Protein AF-A0A1G0F1F0-F1 (afdb_monomer_lite)

pLDDT: mean 89.1, std 11.78, range [44.72, 98.06]

Sequence (240 aa):
MRTEHWTSVRGICEDFYPWLRAQGFKGRHVIFEVIERNIEAGIPASVACRTQIYHPNINADKPHAPPVTARKDTDLSGKLSVGFDTWRSARQYDTVSTQPGFNSWNVPGGVRMARIENGCELFSHARCQDVLFYASDRLADFSKATLDNVQTLNTRLGDLTPIWVFMPDKSTVFLHHDKQFWNEAEHRFLAPNVLQIMRQALAEKTADLYPANNSHLSTTGYLKLGSAVYQTIQPTLPKR

Structure (mmCIF, N/CA/C/O backbone):
data_AF-A0A1G0F1F0-F1
#
_entry.id   AF-A0A1G0F1F0-F1
#
loop_
_atom_site.group_PDB
_atom_site.id
_atom_site.type_symbol
_atom_site.label_atom_id
_atom_site.label_alt_id
_atom_site.label_comp_id
_atom_site.label_asym_id
_atom_site.label_entity_id
_atom_site.label_seq_id
_atom_site.pdbx_PDB_ins_code
_atom_site.Cartn_x
_atom_site.Cartn_y
_atom_site.Cartn_z
_atom_site.occupancy
_atom_site.B_iso_or_equiv
_atom_site.auth_seq_id
_atom_site.auth_comp_id
_atom_site.auth_asym_id
_atom_site.auth_atom_id
_atom_site.pdbx_PDB_model_num
ATOM 1 N N . MET A 1 1 ? 3.057 7.533 20.703 1.00 75.31 1 MET A N 1
ATOM 2 C CA . MET A 1 1 ? 2.669 6.686 19.555 1.00 75.31 1 MET A CA 1
ATOM 3 C C . MET A 1 1 ? 3.338 5.338 19.754 1.00 75.31 1 MET A C 1
ATOM 5 O O . MET A 1 1 ? 4.485 5.337 20.179 1.00 75.31 1 MET A O 1
ATOM 9 N N . ARG A 1 2 ? 2.627 4.230 19.540 1.00 85.75 2 ARG A N 1
ATOM 10 C CA . ARG A 1 2 ? 3.170 2.866 19.609 1.00 85.75 2 ARG A CA 1
ATOM 11 C C . ARG A 1 2 ? 2.802 2.171 18.306 1.00 85.75 2 ARG A C 1
ATOM 13 O O . ARG A 1 2 ? 1.665 2.321 17.865 1.00 85.75 2 ARG A O 1
ATOM 20 N N . THR A 1 3 ? 3.750 1.454 17.720 1.00 88.31 3 THR A N 1
ATOM 21 C CA . THR A 1 3 ? 3.551 0.697 16.483 1.00 88.31 3 THR A CA 1
ATOM 22 C C . THR A 1 3 ? 3.710 -0.776 16.807 1.00 88.31 3 THR A C 1
ATOM 24 O O . THR A 1 3 ? 4.678 -1.162 17.451 1.00 88.31 3 THR A O 1
ATOM 27 N N . GLU A 1 4 ? 2.755 -1.589 16.372 1.00 89.75 4 GLU A N 1
ATOM 28 C CA . GLU A 1 4 ? 2.783 -3.037 16.545 1.00 89.75 4 GLU A CA 1
ATOM 29 C C . GLU A 1 4 ? 2.684 -3.711 15.183 1.00 89.75 4 GLU A C 1
ATOM 31 O O . GLU A 1 4 ? 1.926 -3.274 14.317 1.00 89.75 4 GLU A O 1
ATOM 36 N N . HIS A 1 5 ? 3.442 -4.788 14.991 1.00 90.00 5 HIS A N 1
ATOM 37 C CA . HIS A 1 5 ? 3.369 -5.570 13.763 1.00 90.00 5 HIS A CA 1
ATOM 38 C C . HIS A 1 5 ? 2.178 -6.541 13.804 1.00 90.00 5 HIS A C 1
ATOM 40 O O . HIS A 1 5 ? 1.821 -7.067 14.863 1.00 90.00 5 HIS A O 1
ATOM 46 N N . TRP A 1 6 ? 1.605 -6.867 12.641 1.00 88.88 6 TRP A N 1
ATOM 47 C CA . TRP A 1 6 ? 0.482 -7.811 12.535 1.00 88.88 6 TRP A CA 1
ATOM 48 C C . TRP A 1 6 ? 0.785 -9.199 13.105 1.00 88.88 6 TRP A C 1
ATOM 50 O O . TRP A 1 6 ? -0.120 -9.867 13.591 1.00 88.88 6 TRP A O 1
ATOM 60 N N . THR A 1 7 ? 2.047 -9.634 13.110 1.00 87.31 7 THR A N 1
ATOM 61 C CA . THR A 1 7 ? 2.445 -10.910 13.737 1.00 87.31 7 THR A CA 1
ATOM 62 C C . THR A 1 7 ? 2.334 -10.894 15.258 1.00 87.31 7 THR A C 1
ATOM 64 O O . THR A 1 7 ? 2.208 -11.966 15.854 1.00 87.31 7 THR A O 1
ATOM 67 N N . SER A 1 8 ? 2.401 -9.705 15.870 1.00 90.12 8 SER A N 1
ATOM 68 C CA . SER A 1 8 ? 2.244 -9.524 17.311 1.00 90.12 8 SER A CA 1
ATOM 69 C C . SER A 1 8 ? 0.773 -9.512 17.696 1.00 90.12 8 SER A C 1
ATOM 71 O O . SER A 1 8 ? 0.372 -10.218 18.612 1.00 90.12 8 SER A O 1
ATOM 73 N N . VAL A 1 9 ? -0.037 -8.725 16.987 1.00 89.25 9 VAL A N 1
ATOM 74 C CA . VAL A 1 9 ? -1.455 -8.532 17.322 1.00 89.25 9 VAL A CA 1
ATOM 75 C C . VAL A 1 9 ? -2.318 -9.685 16.796 1.00 89.25 9 VAL A C 1
ATOM 77 O O . VAL A 1 9 ? -3.221 -10.116 17.490 1.00 89.25 9 VAL A O 1
ATOM 80 N N . ARG A 1 10 ? -2.009 -10.248 15.620 1.00 87.31 10 ARG A N 1
ATOM 81 C CA . ARG A 1 10 ? -2.704 -11.391 14.987 1.00 87.31 10 ARG A CA 1
ATOM 82 C C . ARG A 1 10 ? -4.201 -11.194 14.714 1.00 87.31 10 ARG A C 1
ATOM 84 O O . ARG A 1 10 ? -4.985 -12.130 14.824 1.00 87.31 10 ARG A O 1
ATOM 91 N N . GLY A 1 11 ? -4.575 -9.998 14.268 1.00 91.25 11 GLY A N 1
ATOM 92 C CA . GLY A 1 11 ? -5.931 -9.688 13.808 1.00 91.25 11 GLY A CA 1
ATOM 93 C C . GLY A 1 11 ? -6.690 -8.761 14.751 1.00 91.25 11 GLY A C 1
ATOM 94 O O . GLY A 1 11 ? -6.192 -8.388 15.809 1.00 91.25 11 GLY A O 1
ATOM 95 N N . ILE A 1 12 ? -7.892 -8.372 14.335 1.00 94.44 12 ILE A N 1
ATOM 96 C CA . ILE A 1 12 ? -8.812 -7.527 15.111 1.00 94.44 12 ILE A CA 1
ATOM 97 C C . ILE A 1 12 ? -9.992 -8.402 15.540 1.00 94.44 12 ILE A C 1
ATOM 99 O O . ILE A 1 12 ? -10.971 -8.555 14.805 1.00 94.44 12 ILE A O 1
ATOM 103 N N . CYS A 1 13 ? -9.857 -9.030 16.704 1.00 95.75 13 CYS A N 1
ATOM 104 C CA . CYS A 1 13 ? -10.835 -9.976 17.236 1.00 95.75 13 CYS A CA 1
ATOM 105 C C . CYS A 1 13 ? -12.027 -9.259 17.899 1.00 95.75 13 CYS A C 1
ATOM 107 O O . CYS A 1 13 ? -12.005 -8.042 18.090 1.00 95.75 13 CYS A O 1
ATOM 109 N N . GLU A 1 14 ? -13.092 -9.991 18.237 1.00 96.31 14 GLU A N 1
ATOM 110 C CA . GLU A 1 14 ? -14.293 -9.422 18.885 1.00 96.31 14 GLU A CA 1
ATOM 111 C C . GLU A 1 14 ? -13.990 -8.676 20.195 1.00 96.31 14 GLU A C 1
ATOM 113 O O . GLU A 1 14 ? -14.607 -7.652 20.481 1.00 96.31 14 GLU A O 1
ATOM 118 N N . ASP A 1 15 ? -13.002 -9.136 20.960 1.00 95.56 15 ASP A N 1
ATOM 119 C CA . ASP A 1 15 ? -12.538 -8.523 22.207 1.00 95.56 15 ASP A CA 1
ATOM 120 C C . ASP A 1 15 ? -11.369 -7.531 22.021 1.00 95.56 15 ASP A C 1
ATOM 122 O O . ASP A 1 15 ? -10.795 -7.078 23.016 1.00 95.56 15 ASP A O 1
ATOM 126 N N . PHE A 1 16 ? -11.031 -7.138 20.783 1.00 95.56 16 PHE A N 1
ATOM 127 C CA . PHE A 1 16 ? -9.889 -6.258 20.499 1.00 95.56 16 PHE A CA 1
ATOM 128 C C . PHE A 1 16 ? -9.959 -4.930 21.262 1.00 95.56 16 PHE A C 1
ATOM 130 O O . PHE A 1 16 ? -8.966 -4.510 21.855 1.00 95.56 16 PHE A O 1
ATOM 137 N N . TYR A 1 17 ? -11.113 -4.252 21.273 1.00 95.69 17 TYR A N 1
ATOM 138 C CA . TYR A 1 17 ? -11.239 -2.956 21.948 1.00 95.69 17 TYR A CA 1
ATOM 139 C C . TYR A 1 17 ? -11.071 -3.061 23.479 1.00 95.69 17 TYR A C 1
ATOM 141 O O . TYR A 1 17 ? -10.212 -2.353 24.022 1.00 95.69 17 TYR A O 1
ATOM 149 N N . PRO A 1 18 ? -11.798 -3.952 24.188 1.00 95.50 18 PRO A N 1
ATOM 150 C CA . PRO A 1 18 ? -11.548 -4.218 25.605 1.00 95.50 18 PRO A CA 1
ATOM 151 C C . PRO A 1 18 ? -10.096 -4.608 25.900 1.00 95.50 18 PRO A C 1
ATOM 153 O O . PRO A 1 18 ? -9.492 -4.060 26.826 1.00 95.50 18 PRO A O 1
ATOM 156 N N . TRP A 1 19 ? -9.511 -5.496 25.088 1.00 95.31 19 TRP A N 1
ATOM 157 C CA . TRP A 1 19 ? -8.113 -5.902 25.221 1.00 95.31 19 TRP A CA 1
ATOM 158 C C . TRP A 1 19 ? -7.167 -4.701 25.107 1.00 95.31 19 TRP A C 1
ATOM 160 O O . TRP A 1 19 ? -6.322 -4.494 25.980 1.00 95.31 19 TRP A O 1
ATOM 170 N N . LEU A 1 20 ? -7.340 -3.862 24.083 1.00 94.94 20 LEU A N 1
ATOM 171 C CA . LEU A 1 20 ? -6.488 -2.701 23.833 1.00 94.94 20 LEU A CA 1
ATOM 172 C C . LEU A 1 20 ? -6.560 -1.691 24.990 1.00 94.94 20 LEU A C 1
ATOM 174 O O . LEU A 1 20 ? -5.534 -1.152 25.414 1.00 94.94 20 LEU A O 1
ATOM 178 N N . ARG A 1 21 ? -7.758 -1.459 25.547 1.00 94.75 21 ARG A N 1
ATOM 179 C CA . ARG A 1 21 ? -7.937 -0.624 26.747 1.00 94.75 21 ARG A CA 1
ATOM 180 C C . ARG A 1 21 ? -7.224 -1.215 27.963 1.00 94.75 21 ARG A C 1
ATOM 182 O O . ARG A 1 21 ? -6.567 -0.464 28.683 1.00 94.75 21 ARG A O 1
ATOM 189 N N . ALA A 1 22 ? -7.281 -2.534 28.154 1.00 94.62 22 ALA A N 1
ATOM 190 C CA . ALA A 1 22 ? -6.576 -3.226 29.235 1.00 94.62 22 ALA A CA 1
ATOM 191 C C . ALA A 1 22 ? -5.042 -3.135 29.111 1.00 94.62 22 ALA A C 1
ATOM 193 O O . ALA A 1 22 ? -4.353 -3.105 30.127 1.00 94.62 22 ALA A O 1
ATOM 194 N N . GLN A 1 23 ? -4.503 -2.987 27.892 1.00 91.69 23 GLN A N 1
ATOM 195 C CA . GLN A 1 23 ? -3.078 -2.684 27.666 1.00 91.69 23 GLN A CA 1
ATOM 196 C C . GLN A 1 23 ? -2.694 -1.226 28.006 1.00 91.69 23 GLN A C 1
ATOM 198 O O . GLN A 1 23 ? -1.544 -0.825 27.831 1.00 91.69 23 GLN A O 1
ATOM 203 N N . GLY A 1 24 ? -3.641 -0.405 28.474 1.00 93.31 24 GLY A N 1
ATOM 204 C CA . GLY A 1 24 ? -3.406 0.983 28.874 1.00 93.31 24 GLY A CA 1
ATOM 205 C C . GLY A 1 24 ? -3.552 2.005 27.745 1.00 93.31 24 GLY A C 1
ATOM 206 O O . GLY A 1 24 ? -3.181 3.169 27.921 1.00 93.31 24 GLY A O 1
ATOM 207 N N . PHE A 1 25 ? -4.099 1.622 26.587 1.00 94.12 25 PHE A N 1
ATOM 208 C CA . PHE A 1 25 ? -4.333 2.560 25.491 1.00 94.12 25 PHE A CA 1
ATOM 209 C C . PHE A 1 25 ? -5.431 3.580 25.843 1.00 94.12 25 PHE A C 1
ATOM 211 O O . PHE A 1 25 ? -6.615 3.253 25.950 1.00 94.12 25 PHE A O 1
ATOM 218 N N . LYS A 1 26 ? -5.044 4.854 25.964 1.00 92.31 26 LYS A N 1
ATOM 219 C CA . LYS A 1 26 ? -5.955 5.981 26.258 1.00 92.31 26 LYS A CA 1
ATOM 220 C C . LYS A 1 26 ? -6.319 6.825 25.031 1.00 92.31 26 LYS A C 1
ATOM 222 O O . LYS A 1 26 ? -7.057 7.796 25.156 1.00 92.31 26 LYS A O 1
ATOM 227 N N . GLY A 1 27 ? -5.792 6.482 23.856 1.00 91.19 27 GLY A N 1
ATOM 228 C CA . GLY A 1 27 ? -6.052 7.223 22.623 1.00 91.19 27 GLY A CA 1
ATOM 229 C C . GLY A 1 27 ? -7.466 7.007 22.076 1.00 91.19 27 GLY A C 1
ATOM 230 O O . GLY A 1 27 ? -8.235 6.185 22.584 1.00 91.19 27 GLY A O 1
ATOM 231 N N . ARG A 1 28 ? -7.786 7.763 21.020 1.00 91.69 28 ARG A N 1
ATOM 232 C CA . ARG A 1 28 ? -9.003 7.597 20.207 1.00 91.69 28 ARG A CA 1
ATOM 233 C C . ARG A 1 28 ? -8.714 6.993 18.836 1.00 91.69 28 ARG A C 1
ATOM 235 O O . ARG A 1 28 ? -9.515 6.213 18.351 1.00 91.69 28 ARG A O 1
ATOM 242 N N . HIS A 1 29 ? -7.565 7.304 18.242 1.00 93.44 29 HIS A N 1
ATOM 243 C CA . HIS A 1 29 ? -7.219 6.856 16.893 1.00 93.44 29 HIS A CA 1
ATOM 244 C C . HIS A 1 29 ? -6.372 5.590 16.911 1.00 93.44 29 HIS A C 1
ATOM 246 O O . HIS A 1 29 ? -5.380 5.523 17.639 1.00 93.44 29 HIS A O 1
ATOM 252 N N . VAL A 1 30 ? -6.727 4.631 16.060 1.00 95.00 30 VAL A N 1
ATOM 253 C CA . VAL A 1 30 ? -5.894 3.466 15.743 1.00 95.00 30 VAL A CA 1
ATOM 254 C C . VAL A 1 30 ? -5.723 3.414 14.233 1.00 95.00 30 VAL A C 1
ATOM 256 O O . VAL A 1 30 ? -6.702 3.487 13.495 1.00 95.00 30 VAL A O 1
ATOM 259 N N . ILE A 1 31 ? -4.474 3.326 13.784 1.00 95.88 31 ILE A N 1
ATOM 260 C CA . ILE A 1 31 ? -4.131 3.237 12.366 1.00 95.88 31 ILE A CA 1
ATOM 261 C C . ILE A 1 31 ? -3.857 1.769 12.047 1.00 95.88 31 ILE A C 1
ATOM 263 O O . ILE A 1 31 ? -2.990 1.156 12.670 1.00 95.88 31 ILE A O 1
ATOM 267 N N . PHE A 1 32 ? -4.583 1.222 11.078 1.00 96.75 32 PHE A N 1
ATOM 268 C CA . PHE A 1 32 ? -4.394 -0.133 10.573 1.00 96.75 32 PHE A CA 1
ATOM 269 C C . PHE A 1 32 ? -3.761 -0.068 9.186 1.00 96.75 32 PHE A C 1
ATOM 271 O O . PHE A 1 32 ? -4.447 0.173 8.196 1.00 96.75 32 PHE A O 1
ATOM 278 N N . GLU A 1 33 ? -2.449 -0.283 9.111 1.00 96.19 33 GLU A N 1
ATOM 279 C CA . GLU A 1 33 ? -1.740 -0.408 7.836 1.00 96.19 33 GLU A CA 1
ATOM 280 C C . GLU A 1 33 ? -1.825 -1.849 7.333 1.00 96.19 33 GLU A C 1
ATOM 282 O O . GLU A 1 33 ? -1.277 -2.755 7.956 1.00 96.19 33 GLU A O 1
ATOM 287 N N . VAL A 1 34 ? -2.514 -2.081 6.217 1.00 95.94 34 VAL A N 1
ATOM 288 C CA . VAL A 1 34 ? -2.711 -3.418 5.642 1.00 95.94 34 VAL A CA 1
ATOM 289 C C . VAL A 1 34 ? -2.174 -3.434 4.221 1.00 95.94 34 VAL A C 1
ATOM 291 O O . VAL A 1 34 ? -2.654 -2.690 3.370 1.00 95.94 34 VAL A O 1
ATOM 294 N N . ILE A 1 35 ? -1.198 -4.299 3.949 1.00 94.75 35 ILE A N 1
ATOM 295 C CA . ILE A 1 35 ? -0.667 -4.493 2.595 1.00 94.75 35 ILE A CA 1
ATOM 296 C C . ILE A 1 35 ? -1.620 -5.323 1.739 1.00 94.75 35 ILE A C 1
ATOM 298 O O . ILE A 1 35 ? -2.201 -6.292 2.225 1.00 94.75 35 ILE A O 1
ATOM 302 N N . GLU A 1 36 ? -1.740 -4.961 0.463 1.00 96.31 36 GLU A N 1
ATOM 303 C CA . GLU A 1 36 ? -2.678 -5.535 -0.504 1.00 96.31 36 GLU A CA 1
ATOM 304 C C . GLU A 1 36 ? -2.720 -7.068 -0.471 1.00 96.31 36 GLU A C 1
ATOM 306 O O . GLU A 1 36 ? -3.775 -7.659 -0.233 1.00 96.31 36 GLU A O 1
ATOM 311 N N . ARG A 1 37 ? -1.560 -7.721 -0.591 1.00 91.38 37 ARG A N 1
ATOM 312 C CA . ARG A 1 37 ? -1.444 -9.191 -0.555 1.00 91.38 37 ARG A CA 1
ATOM 313 C C . ARG A 1 37 ? -2.019 -9.861 0.700 1.00 91.38 37 ARG A C 1
ATOM 315 O O . ARG A 1 37 ? -2.333 -11.045 0.664 1.00 91.38 37 ARG A O 1
ATOM 322 N N . ASN A 1 38 ? -2.144 -9.129 1.809 1.00 92.31 38 ASN A N 1
ATOM 323 C CA . ASN A 1 38 ? -2.648 -9.655 3.076 1.00 92.31 38 ASN A CA 1
ATOM 324 C C . ASN A 1 38 ? -4.136 -9.366 3.295 1.00 92.31 38 ASN A C 1
ATOM 326 O O . ASN A 1 38 ? -4.696 -9.886 4.256 1.00 92.31 38 ASN A O 1
ATOM 330 N N . ILE A 1 39 ? -4.792 -8.566 2.448 1.00 95.00 39 ILE A N 1
ATOM 331 C CA . ILE A 1 39 ? -6.182 -8.144 2.674 1.00 95.00 39 ILE A CA 1
ATOM 332 C C . ILE A 1 39 ? -7.139 -9.347 2.656 1.00 95.00 39 ILE A C 1
ATOM 334 O O . ILE A 1 39 ? -7.921 -9.515 3.590 1.00 95.00 39 ILE A O 1
ATOM 338 N N . GLU A 1 40 ? -7.051 -10.218 1.646 1.00 89.69 40 GLU A N 1
ATOM 339 C CA . GLU A 1 40 ? -7.977 -11.354 1.481 1.00 89.69 40 GLU A CA 1
ATOM 340 C C . GLU A 1 40 ? -7.863 -12.421 2.565 1.00 89.69 40 GLU A C 1
ATOM 342 O O . GLU A 1 40 ? -8.857 -13.060 2.894 1.00 89.69 40 GLU A O 1
ATOM 347 N N . ALA A 1 41 ? -6.676 -12.615 3.135 1.00 91.19 41 ALA A N 1
ATOM 348 C CA . ALA A 1 41 ? -6.500 -13.550 4.239 1.00 91.19 41 ALA A CA 1
ATOM 349 C C . ALA A 1 41 ? -6.742 -12.864 5.592 1.00 91.19 41 ALA A C 1
ATOM 351 O O . ALA A 1 41 ? -7.436 -13.397 6.455 1.00 91.19 41 ALA A O 1
ATOM 352 N N . GLY A 1 42 ? -6.186 -11.667 5.782 1.00 93.75 42 GLY A N 1
ATOM 353 C CA . GLY A 1 42 ? -6.131 -10.984 7.071 1.00 93.75 42 GLY A CA 1
ATOM 354 C C . GLY A 1 42 ? -7.460 -10.383 7.517 1.00 93.75 42 GLY A C 1
ATOM 355 O O . GLY A 1 42 ? -7.810 -10.494 8.696 1.00 93.75 42 GLY A O 1
ATOM 356 N N . ILE A 1 43 ? -8.221 -9.776 6.598 1.00 95.94 43 ILE A N 1
ATOM 357 C CA . ILE A 1 43 ? -9.511 -9.163 6.937 1.00 95.94 43 ILE A CA 1
ATOM 358 C C . ILE A 1 43 ? -10.543 -10.239 7.323 1.00 95.94 43 ILE A C 1
ATOM 360 O O . ILE A 1 43 ? -11.065 -10.159 8.439 1.00 95.94 43 ILE A O 1
ATOM 364 N N . PRO A 1 44 ? -10.801 -11.289 6.514 1.00 95.75 44 PRO A N 1
ATOM 365 C CA . PRO A 1 44 ? -11.721 -12.355 6.915 1.00 95.75 44 PRO A CA 1
ATOM 366 C C . PRO A 1 44 ? -11.264 -13.112 8.165 1.00 95.75 44 PRO A C 1
ATOM 368 O O . PRO A 1 44 ? -12.096 -13.432 9.011 1.00 95.75 44 PRO A O 1
ATOM 371 N N . ALA A 1 45 ? -9.957 -13.354 8.337 1.00 95.38 45 ALA A N 1
ATOM 372 C CA . ALA A 1 45 ? -9.442 -13.987 9.552 1.00 95.38 45 ALA A CA 1
ATOM 373 C C . ALA A 1 45 ? -9.713 -13.142 10.807 1.00 95.38 45 ALA A C 1
ATOM 375 O O . ALA A 1 45 ? -10.088 -13.688 11.842 1.00 95.38 45 ALA A O 1
ATOM 376 N N . SER A 1 46 ? -9.591 -11.814 10.709 1.00 96.31 46 SER A N 1
ATOM 377 C CA . SER A 1 46 ? -9.962 -10.908 11.803 1.00 96.31 46 SER A CA 1
ATOM 378 C C . SER A 1 46 ? -11.462 -10.975 12.090 1.00 96.31 46 SER A C 1
ATOM 380 O O . SER A 1 46 ? -11.857 -11.084 13.248 1.00 96.31 46 SER A O 1
ATOM 382 N N . VAL A 1 47 ? -12.310 -11.007 11.053 1.00 96.81 47 VAL A N 1
ATOM 383 C CA . VAL A 1 47 ? -13.765 -11.170 11.223 1.00 96.81 47 VAL A CA 1
ATOM 384 C C . VAL A 1 47 ? -14.093 -12.493 11.923 1.00 96.81 47 VAL A C 1
ATOM 386 O O . VAL A 1 47 ? -14.900 -12.508 12.846 1.00 96.81 47 VAL A O 1
ATOM 389 N N . ALA A 1 48 ? -13.430 -13.592 11.573 1.00 96.31 48 ALA A N 1
ATOM 390 C CA . ALA A 1 48 ? -13.643 -14.886 12.222 1.00 96.31 48 ALA A CA 1
ATOM 391 C C . ALA A 1 48 ? -13.067 -14.975 13.653 1.00 96.31 48 ALA A C 1
ATOM 393 O O . ALA A 1 48 ? -13.413 -15.893 14.399 1.00 96.31 48 ALA A O 1
ATOM 394 N N . CYS A 1 49 ? -12.187 -14.051 14.049 1.00 96.19 49 CYS A N 1
ATOM 395 C CA . CYS A 1 49 ? -11.512 -14.096 15.338 1.00 96.19 49 CYS A CA 1
ATOM 396 C C . CYS A 1 49 ? -12.399 -13.605 16.492 1.00 96.19 49 CYS A C 1
ATOM 398 O O . CYS A 1 49 ? -12.916 -12.488 16.460 1.00 96.19 49 CYS A O 1
ATOM 400 N N . ARG A 1 50 ? -12.502 -14.413 17.555 1.00 95.44 50 ARG A N 1
ATOM 401 C CA . ARG A 1 50 ? -13.263 -14.082 18.775 1.00 95.44 50 ARG A CA 1
ATOM 402 C C . ARG A 1 50 ? -12.413 -13.520 19.910 1.00 95.44 50 ARG A C 1
ATOM 404 O O . ARG A 1 50 ? -12.872 -12.641 20.624 1.00 95.44 50 ARG A O 1
ATOM 411 N N . THR A 1 51 ? -11.195 -14.029 20.077 1.00 95.56 51 THR A N 1
ATOM 412 C CA . THR A 1 51 ? -10.343 -13.715 21.232 1.00 95.56 51 THR A CA 1
ATOM 413 C C . THR A 1 51 ? -8.971 -13.256 20.780 1.00 95.56 51 THR A C 1
ATOM 415 O O . THR A 1 51 ? -8.323 -13.929 19.976 1.00 95.56 51 THR A O 1
ATOM 418 N N . GLN A 1 52 ? -8.520 -12.134 21.325 1.00 94.88 52 GLN A N 1
ATOM 419 C CA . GLN A 1 52 ? -7.269 -11.505 20.965 1.00 94.88 52 GLN A CA 1
ATOM 420 C C . GLN A 1 52 ? -6.085 -12.322 21.478 1.00 94.88 52 GLN A C 1
ATOM 422 O O . GLN A 1 52 ? -5.929 -12.540 22.680 1.00 94.88 52 GLN A O 1
ATOM 427 N N . ILE A 1 53 ? -5.201 -12.725 20.563 1.00 91.19 53 ILE A N 1
ATOM 428 C CA . ILE A 1 53 ? -3.970 -13.437 20.909 1.00 91.19 53 ILE A CA 1
ATOM 429 C C . ILE A 1 53 ? -2.772 -12.533 20.631 1.00 91.19 53 ILE A C 1
ATOM 431 O O . ILE A 1 53 ? -2.400 -12.310 19.481 1.00 91.19 53 ILE A O 1
ATOM 435 N N . TYR A 1 54 ? -2.150 -12.037 21.700 1.00 91.81 54 TYR A N 1
ATOM 436 C CA . TYR A 1 54 ? -1.001 -11.143 21.611 1.00 91.81 54 TYR A CA 1
ATOM 437 C C . TYR A 1 54 ? 0.328 -11.888 21.785 1.00 91.81 54 TYR A C 1
ATOM 439 O O . TYR A 1 54 ? 0.548 -12.584 22.774 1.00 91.81 54 TYR A O 1
ATOM 447 N N . HIS A 1 55 ? 1.234 -11.696 20.830 1.00 89.38 55 HIS A N 1
ATOM 448 C CA . HIS A 1 55 ? 2.582 -12.255 20.814 1.00 89.38 55 HIS A CA 1
ATOM 449 C C . HIS A 1 55 ? 3.609 -11.120 20.769 1.00 89.38 55 HIS A C 1
ATOM 451 O O . HIS A 1 55 ? 4.014 -10.712 19.680 1.00 89.38 55 HIS A O 1
ATOM 457 N N . PRO A 1 56 ? 4.040 -10.582 21.923 1.00 85.19 56 PRO A N 1
ATOM 458 C CA . PRO A 1 56 ? 4.965 -9.460 21.939 1.00 85.19 56 PRO A CA 1
ATOM 459 C C . PRO A 1 56 ? 6.265 -9.833 21.229 1.00 85.19 56 PRO A C 1
ATOM 461 O O . PRO A 1 56 ? 6.922 -10.821 21.565 1.00 85.19 56 PRO A O 1
ATOM 464 N N . ASN A 1 57 ? 6.665 -9.012 20.264 1.00 82.69 57 ASN A N 1
ATOM 465 C CA . ASN A 1 57 ? 7.995 -9.110 19.693 1.00 82.69 57 ASN A CA 1
ATOM 466 C C . ASN A 1 57 ? 8.954 -8.285 20.556 1.00 82.69 57 ASN A C 1
ATOM 468 O O . ASN A 1 57 ? 9.012 -7.065 20.439 1.00 82.69 57 ASN A O 1
ATOM 472 N N . ILE A 1 58 ? 9.744 -8.960 21.393 1.00 79.44 58 ILE A N 1
ATOM 473 C CA . ILE A 1 58 ? 10.740 -8.331 22.282 1.00 79.44 58 ILE A CA 1
ATOM 474 C C . ILE A 1 58 ? 11.816 -7.522 21.538 1.00 79.44 58 ILE A C 1
ATOM 476 O O . ILE A 1 58 ? 12.573 -6.775 22.153 1.00 79.44 58 ILE A O 1
ATOM 480 N N . ASN A 1 59 ? 11.922 -7.698 20.220 1.00 78.44 59 ASN A N 1
ATOM 481 C CA . ASN A 1 59 ? 12.849 -6.961 19.373 1.00 78.44 59 ASN A CA 1
ATOM 482 C C . ASN A 1 59 ? 12.183 -5.787 18.641 1.00 78.44 59 ASN A C 1
ATOM 484 O O . ASN A 1 59 ? 12.893 -5.052 17.964 1.00 78.44 59 ASN A O 1
ATOM 488 N N . ALA A 1 60 ? 10.864 -5.594 18.761 1.00 70.38 60 ALA A N 1
ATOM 489 C CA . ALA A 1 60 ? 10.153 -4.511 18.076 1.00 70.38 60 ALA A CA 1
ATOM 490 C C . ALA A 1 60 ? 10.637 -3.122 18.520 1.00 70.38 60 ALA A C 1
ATOM 492 O O . ALA A 1 60 ? 10.779 -2.234 17.687 1.00 70.38 60 ALA A O 1
ATOM 493 N N . ASP A 1 61 ? 10.972 -2.970 19.804 1.00 71.00 61 ASP A N 1
ATOM 494 C CA . ASP A 1 61 ? 11.459 -1.707 20.374 1.00 71.00 61 ASP A CA 1
ATOM 495 C C . ASP A 1 61 ? 12.980 -1.524 20.231 1.00 71.00 61 ASP A C 1
ATOM 497 O O . ASP A 1 61 ? 13.534 -0.504 20.649 1.00 71.00 61 ASP A O 1
ATOM 501 N N . LYS A 1 62 ? 13.693 -2.505 19.658 1.00 76.75 62 LYS A N 1
ATOM 502 C CA . LYS A 1 62 ? 15.137 -2.377 19.455 1.00 76.75 62 LYS A CA 1
ATOM 503 C C . LYS A 1 62 ? 15.409 -1.452 18.265 1.00 76.75 62 LYS A C 1
ATOM 505 O O . LYS A 1 62 ? 14.795 -1.629 17.206 1.00 76.75 62 LYS A O 1
ATOM 510 N N . PRO A 1 63 ? 16.361 -0.507 18.392 1.00 68.56 63 PRO A N 1
ATOM 511 C CA . PRO A 1 63 ? 16.823 0.276 17.258 1.00 68.56 63 PRO A CA 1
ATOM 512 C C . PRO A 1 63 ? 17.234 -0.666 16.130 1.00 68.56 63 PRO A C 1
ATOM 514 O O . PRO A 1 63 ? 18.094 -1.530 16.310 1.00 68.56 63 PRO A O 1
ATOM 517 N N . HIS A 1 64 ? 16.592 -0.522 14.976 1.00 65.06 64 HIS A N 1
ATOM 518 C CA . HIS A 1 64 ? 17.034 -1.232 13.789 1.00 65.06 64 HIS A CA 1
ATOM 519 C C . HIS A 1 64 ? 18.314 -0.552 13.315 1.00 65.06 64 HIS A C 1
ATOM 521 O O . HIS A 1 64 ? 18.362 0.675 13.196 1.00 65.06 64 HIS A O 1
ATOM 527 N N . ALA A 1 65 ? 19.364 -1.341 13.082 1.00 61.38 65 ALA A N 1
ATOM 528 C CA . ALA A 1 65 ? 20.560 -0.815 12.449 1.00 61.38 65 ALA A CA 1
ATOM 529 C C . ALA A 1 65 ? 20.156 -0.185 11.104 1.00 61.38 65 ALA A C 1
ATOM 531 O O . ALA A 1 65 ? 19.308 -0.757 10.405 1.00 61.38 65 ALA A O 1
ATOM 532 N N . PRO A 1 66 ? 20.716 0.981 10.735 1.00 54.56 66 PRO A N 1
ATOM 533 C CA . PRO A 1 66 ? 20.474 1.537 9.415 1.00 54.56 66 PRO A CA 1
ATOM 534 C C . PRO A 1 66 ? 20.829 0.483 8.353 1.00 54.56 66 PRO A C 1
ATOM 536 O O . PRO A 1 66 ? 21.718 -0.346 8.594 1.00 54.56 66 PRO A O 1
ATOM 539 N N . PRO A 1 67 ? 20.159 0.494 7.184 1.00 53.19 67 PRO A N 1
ATOM 540 C CA . PRO A 1 67 ? 20.568 -0.355 6.076 1.00 53.19 67 PRO A CA 1
ATOM 541 C C . PRO A 1 67 ? 22.068 -0.165 5.861 1.00 53.19 67 PRO A C 1
ATOM 543 O O . PRO A 1 67 ? 22.541 0.971 5.865 1.00 53.19 67 PRO A O 1
ATOM 546 N N . VAL A 1 68 ? 22.813 -1.261 5.722 1.00 50.09 68 VAL A N 1
ATOM 547 C CA . VAL A 1 68 ? 24.268 -1.216 5.547 1.00 50.09 68 VAL A CA 1
ATOM 548 C C . VAL A 1 68 ? 24.581 -0.378 4.304 1.00 50.09 68 VAL A C 1
ATOM 550 O O . VAL A 1 68 ? 24.437 -0.842 3.173 1.00 50.09 68 VAL A O 1
ATOM 553 N N . THR A 1 69 ? 24.983 0.875 4.503 1.00 44.72 69 THR A N 1
ATOM 554 C CA . THR A 1 69 ? 25.432 1.768 3.439 1.00 44.72 69 THR A CA 1
ATOM 555 C C . THR A 1 69 ? 26.888 1.442 3.154 1.00 44.72 69 THR A C 1
ATOM 557 O O . THR A 1 69 ? 27.780 1.860 3.878 1.00 44.72 69 THR A O 1
ATOM 560 N N . ALA A 1 70 ? 27.106 0.644 2.107 1.00 47.50 70 ALA A N 1
ATOM 561 C CA . ALA A 1 70 ? 28.413 0.170 1.656 1.00 47.50 70 ALA A CA 1
ATOM 562 C C . ALA A 1 70 ? 29.215 -0.582 2.739 1.00 47.50 70 ALA A C 1
ATOM 564 O O . ALA A 1 70 ? 29.808 -0.020 3.658 1.00 47.50 70 ALA A O 1
ATOM 565 N N . ARG A 1 71 ? 29.279 -1.905 2.587 1.00 46.84 71 ARG A N 1
ATOM 566 C CA . ARG A 1 71 ? 30.137 -2.770 3.398 1.00 46.84 71 ARG A CA 1
ATOM 567 C C . ARG A 1 71 ? 31.598 -2.318 3.220 1.00 46.84 71 ARG A C 1
ATOM 569 O O . ARG A 1 71 ? 32.151 -2.455 2.135 1.00 46.84 71 ARG A O 1
ATOM 576 N N . LYS A 1 72 ? 32.199 -1.747 4.272 1.00 48.91 72 LYS A N 1
ATOM 577 C CA . LYS A 1 72 ? 33.640 -1.425 4.336 1.00 48.91 72 LYS A CA 1
ATOM 578 C C . LYS A 1 72 ? 34.517 -2.666 4.538 1.00 48.91 72 LYS A C 1
ATOM 580 O O . LYS A 1 72 ? 35.727 -2.580 4.357 1.00 48.91 72 LYS A O 1
ATOM 585 N N . ASP A 1 73 ? 33.915 -3.802 4.882 1.00 51.78 73 ASP A N 1
ATOM 586 C CA . ASP A 1 73 ? 34.634 -5.048 5.119 1.00 51.78 73 ASP A CA 1
ATOM 587 C C . ASP A 1 73 ? 34.878 -5.809 3.815 1.00 51.78 73 ASP A C 1
ATOM 589 O O . ASP A 1 73 ? 33.950 -6.109 3.062 1.00 51.78 73 ASP A O 1
ATOM 593 N N . THR A 1 74 ? 36.136 -6.192 3.604 1.00 52.31 74 THR A N 1
ATOM 594 C CA . THR A 1 74 ? 36.648 -7.056 2.526 1.00 52.31 74 THR A CA 1
ATOM 595 C C . THR A 1 74 ? 36.182 -8.512 2.624 1.00 52.31 74 THR A C 1
ATOM 597 O O . THR A 1 74 ? 36.699 -9.384 1.925 1.00 52.31 74 THR A O 1
ATOM 600 N N . ASP A 1 75 ? 35.202 -8.797 3.481 1.00 52.50 75 ASP A N 1
ATOM 601 C CA . ASP A 1 75 ? 34.621 -10.119 3.632 1.00 52.50 75 ASP A CA 1
ATOM 602 C C . ASP A 1 75 ? 33.715 -10.440 2.427 1.00 52.50 75 ASP A C 1
ATOM 604 O O . ASP A 1 75 ? 32.497 -10.243 2.416 1.00 52.50 75 ASP A O 1
ATOM 608 N N . LEU A 1 76 ? 34.373 -10.941 1.381 1.00 53.34 76 LEU A 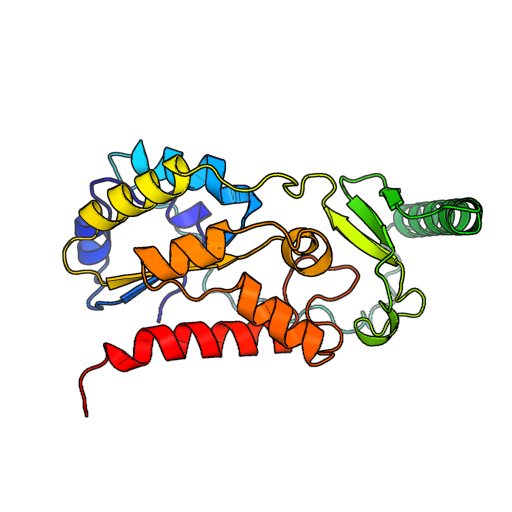N 1
ATOM 609 C CA . LEU A 1 76 ? 33.811 -11.464 0.135 1.00 53.34 76 LEU A CA 1
ATOM 610 C C . LEU A 1 76 ? 33.067 -12.801 0.334 1.00 53.34 76 LEU A C 1
ATOM 612 O O . LEU A 1 76 ? 32.706 -13.450 -0.644 1.00 53.34 76 LEU A O 1
ATOM 616 N N . SER A 1 77 ? 32.783 -13.214 1.578 1.00 51.97 77 SER A N 1
ATOM 617 C CA . SER A 1 77 ? 31.929 -14.370 1.893 1.00 51.97 77 SER A CA 1
ATOM 618 C C . SER A 1 77 ? 30.461 -14.190 1.495 1.00 51.97 77 SER A C 1
ATOM 620 O O . SER A 1 77 ? 29.669 -15.129 1.621 1.00 51.97 77 SER A O 1
ATOM 622 N N . GLY A 1 78 ? 30.082 -13.010 0.979 1.00 53.88 78 GLY A N 1
ATOM 623 C CA . GLY A 1 78 ? 28.872 -12.859 0.177 1.00 53.88 78 GLY A CA 1
ATOM 624 C C . GLY A 1 78 ? 28.906 -13.914 -0.921 1.00 53.88 78 GLY A C 1
ATOM 625 O O . GLY A 1 78 ? 29.694 -13.797 -1.851 1.00 53.88 78 GLY A O 1
ATOM 626 N N . LYS A 1 79 ? 28.130 -14.988 -0.724 1.00 61.62 79 LYS A N 1
ATOM 627 C CA . LYS A 1 79 ? 28.296 -16.274 -1.408 1.00 61.62 79 LYS A CA 1
ATOM 628 C C . LYS A 1 79 ? 28.606 -16.034 -2.883 1.00 61.62 79 LYS A C 1
ATOM 630 O O . LYS A 1 79 ? 27.748 -15.523 -3.597 1.00 61.62 79 LYS A O 1
ATOM 635 N N . LEU A 1 80 ? 29.804 -16.406 -3.342 1.00 69.94 80 LEU A N 1
ATOM 636 C CA . LEU A 1 80 ? 30.201 -16.292 -4.754 1.00 69.94 80 LEU A CA 1
ATOM 637 C C . LEU A 1 80 ? 29.131 -16.875 -5.695 1.00 69.94 80 LEU A C 1
ATOM 639 O O . LEU A 1 80 ? 28.944 -16.380 -6.803 1.00 69.94 80 LEU A O 1
ATOM 643 N N . SER A 1 81 ? 28.371 -17.867 -5.212 1.00 73.81 81 SER A N 1
ATOM 644 C CA . SER A 1 81 ? 27.196 -18.418 -5.885 1.00 73.81 81 SER A CA 1
ATOM 645 C C . SER A 1 81 ? 26.137 -17.364 -6.226 1.00 73.81 81 SER A C 1
ATOM 647 O O . SER A 1 81 ? 25.655 -17.353 -7.345 1.00 73.81 81 SER A O 1
ATOM 649 N N . VAL A 1 82 ? 25.826 -16.425 -5.326 1.00 76.25 82 VAL A N 1
ATOM 650 C CA . VAL A 1 82 ? 24.867 -15.336 -5.581 1.00 76.25 82 VAL A CA 1
ATOM 651 C C . VAL A 1 82 ? 25.388 -14.401 -6.671 1.00 76.25 82 VAL A C 1
ATOM 653 O O . VAL A 1 82 ? 24.616 -13.980 -7.530 1.00 76.25 82 VAL A O 1
ATOM 656 N N . GLY A 1 83 ? 26.691 -14.104 -6.681 1.00 79.06 83 GLY A N 1
ATOM 657 C CA . GLY A 1 83 ? 27.309 -13.322 -7.755 1.00 79.06 83 GLY A CA 1
ATOM 658 C C . GLY A 1 83 ? 27.215 -14.032 -9.108 1.00 79.06 83 GLY A C 1
ATOM 659 O O . GLY A 1 83 ? 26.825 -13.419 -10.101 1.00 79.06 83 GLY A O 1
ATOM 660 N N . PHE A 1 84 ? 27.497 -15.337 -9.138 1.00 82.44 84 PHE A N 1
ATOM 661 C CA . PHE A 1 84 ? 27.389 -16.161 -10.343 1.00 82.44 84 PHE A CA 1
ATOM 662 C C . PHE A 1 84 ? 25.942 -16.288 -10.843 1.00 82.44 84 PHE A C 1
ATOM 664 O O . PHE A 1 84 ? 25.685 -16.094 -12.031 1.00 82.44 84 PHE A O 1
ATOM 671 N N . ASP A 1 85 ? 24.988 -16.541 -9.946 1.00 82.00 85 ASP A N 1
ATOM 672 C CA . ASP A 1 85 ? 23.561 -16.629 -10.267 1.00 82.00 85 ASP A CA 1
ATOM 673 C C . ASP A 1 85 ? 23.030 -15.291 -10.792 1.00 82.00 85 ASP A C 1
ATOM 675 O O . ASP A 1 85 ? 22.286 -15.255 -11.776 1.00 82.00 85 ASP A O 1
ATOM 679 N N . THR A 1 86 ? 23.471 -14.178 -10.194 1.00 82.19 86 THR A N 1
ATOM 680 C CA . THR A 1 86 ? 23.147 -12.822 -10.658 1.00 82.19 86 THR A CA 1
ATOM 681 C C . THR A 1 86 ? 23.710 -12.580 -12.055 1.00 82.19 86 THR A C 1
ATOM 683 O O . THR A 1 86 ? 22.979 -12.130 -12.935 1.00 82.19 86 THR A O 1
ATOM 686 N N . TRP A 1 87 ? 24.980 -12.920 -12.297 1.00 85.50 87 TRP A N 1
ATOM 687 C CA . TRP A 1 87 ? 25.614 -12.768 -13.610 1.00 85.50 87 TRP A CA 1
ATOM 688 C C . TRP A 1 87 ? 24.918 -13.609 -14.686 1.00 85.50 87 TRP A C 1
ATOM 690 O O . TRP A 1 87 ? 24.609 -13.103 -15.767 1.00 85.50 87 TRP A O 1
ATOM 700 N N . ARG A 1 88 ? 24.611 -14.877 -14.384 1.00 88.31 88 ARG A N 1
ATOM 701 C CA . ARG A 1 88 ? 23.888 -15.772 -15.296 1.00 88.31 88 ARG A CA 1
ATOM 702 C C . ARG A 1 88 ? 22.500 -15.224 -15.620 1.00 88.31 88 ARG A C 1
ATOM 704 O O . ARG A 1 88 ? 22.119 -15.196 -16.790 1.00 88.31 88 ARG A O 1
ATOM 711 N N . SER A 1 89 ? 21.775 -14.758 -14.604 1.00 85.38 89 SER A N 1
ATOM 712 C CA . SER A 1 89 ? 20.445 -14.164 -14.769 1.00 85.38 89 SER A CA 1
ATOM 713 C C . SER A 1 89 ? 20.507 -12.879 -15.596 1.00 85.38 89 SER A C 1
ATOM 715 O O . SER A 1 89 ? 19.706 -12.710 -16.509 1.00 85.38 89 SER A O 1
ATOM 717 N N . ALA A 1 90 ? 21.496 -12.013 -15.360 1.00 87.00 90 ALA A N 1
ATOM 718 C CA . ALA A 1 90 ? 21.702 -10.792 -16.139 1.00 87.00 90 ALA A CA 1
ATOM 719 C C . ALA A 1 90 ? 22.016 -11.090 -17.615 1.00 87.00 90 ALA A C 1
ATOM 721 O O . ALA A 1 90 ? 21.445 -10.473 -18.508 1.00 87.00 90 ALA A O 1
ATOM 722 N N . ARG A 1 91 ? 22.856 -12.092 -17.894 1.00 90.12 91 ARG A N 1
ATOM 723 C CA . ARG A 1 91 ? 23.179 -12.489 -19.272 1.00 90.12 91 ARG A CA 1
ATOM 724 C C . ARG A 1 91 ? 21.973 -13.078 -20.007 1.00 90.12 91 ARG A C 1
ATOM 726 O O . ARG A 1 91 ? 21.750 -12.783 -21.182 1.00 90.12 91 ARG A O 1
ATOM 733 N N . GLN A 1 92 ? 21.190 -13.909 -19.319 1.00 90.31 92 GLN A N 1
ATOM 734 C CA . GLN A 1 92 ? 19.939 -14.431 -19.866 1.00 90.31 92 GLN A CA 1
ATOM 735 C C . GLN A 1 92 ? 18.956 -13.291 -20.144 1.00 90.31 92 GLN A C 1
ATOM 737 O O . GLN A 1 92 ? 18.364 -13.240 -21.219 1.00 90.31 92 GLN A O 1
ATOM 742 N N . TYR A 1 93 ? 18.844 -12.345 -19.215 1.00 90.44 93 TYR A N 1
ATOM 743 C CA . TYR A 1 93 ? 18.022 -11.159 -19.379 1.00 90.44 93 TYR A CA 1
ATOM 744 C C . TYR A 1 93 ? 18.410 -10.333 -20.608 1.00 90.44 93 TYR A C 1
ATOM 746 O O . TYR A 1 93 ? 17.542 -10.006 -21.409 1.00 90.44 93 TYR A O 1
ATOM 754 N N . ASP A 1 94 ? 19.696 -10.044 -20.812 1.00 90.50 94 ASP A N 1
ATOM 755 C CA . ASP A 1 94 ? 20.171 -9.268 -21.970 1.00 90.50 94 ASP A CA 1
ATOM 756 C C . ASP A 1 94 ? 19.798 -9.922 -23.306 1.00 90.50 94 ASP A C 1
ATOM 758 O O . ASP A 1 94 ? 19.487 -9.248 -24.289 1.00 90.50 94 ASP A O 1
ATOM 762 N N . THR A 1 95 ? 19.757 -11.253 -23.323 1.00 90.56 95 THR A N 1
ATOM 763 C CA . THR A 1 95 ? 19.377 -12.023 -24.510 1.00 90.56 95 THR A CA 1
ATOM 764 C C . THR A 1 95 ? 17.875 -11.947 -24.788 1.00 90.56 95 THR A C 1
ATOM 766 O O . THR A 1 95 ? 17.464 -11.865 -25.942 1.00 90.56 95 THR A O 1
ATOM 769 N N . VAL A 1 96 ? 17.036 -11.991 -23.749 1.00 90.38 96 VAL A N 1
ATOM 770 C CA . VAL A 1 96 ? 15.571 -12.005 -23.911 1.00 90.38 96 VAL A CA 1
ATOM 771 C C . VAL A 1 96 ? 15.004 -10.587 -24.049 1.00 90.38 96 VAL A C 1
ATOM 773 O O . VAL A 1 96 ? 14.080 -10.363 -24.823 1.00 90.38 96 VAL A O 1
ATOM 776 N N . SER A 1 97 ? 15.584 -9.609 -23.354 1.00 91.56 97 SER A N 1
ATOM 777 C CA . SER A 1 97 ? 15.070 -8.232 -23.279 1.00 91.56 97 SER A CA 1
ATOM 778 C C . SER A 1 97 ? 15.180 -7.418 -24.569 1.00 91.56 97 SER A C 1
ATOM 780 O O . SER A 1 97 ? 14.495 -6.401 -24.715 1.00 91.56 97 SER A O 1
ATOM 782 N N . THR A 1 98 ? 16.022 -7.873 -25.498 1.00 90.06 98 THR A N 1
ATOM 783 C CA . THR A 1 98 ? 16.228 -7.285 -26.829 1.00 90.06 98 THR A CA 1
ATOM 784 C C . THR A 1 98 ? 15.299 -7.873 -27.894 1.00 90.06 98 THR A C 1
ATOM 786 O O . THR A 1 98 ? 15.268 -7.377 -29.020 1.00 90.06 98 THR A O 1
ATOM 789 N N . GLN A 1 99 ? 14.522 -8.910 -27.562 1.00 92.56 99 GLN A N 1
ATOM 790 C CA . GLN A 1 99 ? 13.599 -9.532 -28.508 1.00 92.56 99 GLN A CA 1
ATOM 791 C C . GLN A 1 99 ? 12.413 -8.600 -28.821 1.00 92.56 99 GLN A C 1
ATOM 793 O O . GLN A 1 99 ? 11.892 -7.937 -27.915 1.00 92.56 99 GLN A O 1
ATOM 798 N N . PRO A 1 100 ? 11.941 -8.545 -30.083 1.00 90.75 100 PRO A N 1
ATOM 799 C CA . PRO A 1 100 ? 10.754 -7.772 -30.438 1.00 90.75 100 PRO A CA 1
ATOM 800 C C . PRO A 1 100 ? 9.537 -8.187 -29.600 1.00 90.75 100 PRO A C 1
ATOM 802 O O . PRO A 1 100 ? 9.259 -9.374 -29.446 1.00 90.75 100 PRO A O 1
ATOM 805 N N . GLY A 1 101 ? 8.803 -7.210 -29.062 1.00 89.00 101 GLY A N 1
ATOM 806 C CA . GLY A 1 101 ? 7.609 -7.459 -28.242 1.00 89.00 101 GLY A CA 1
ATOM 807 C C . GLY A 1 101 ? 7.886 -7.840 -26.783 1.00 89.00 101 GLY A C 1
ATOM 808 O O . GLY A 1 101 ? 6.946 -8.136 -26.048 1.00 89.00 101 GLY A O 1
ATOM 809 N N . PHE A 1 102 ? 9.143 -7.807 -26.333 1.00 91.88 102 PHE A N 1
ATOM 810 C CA . PHE A 1 102 ? 9.474 -8.060 -24.935 1.00 91.88 102 PHE A CA 1
ATOM 811 C C . PHE A 1 102 ? 8.868 -7.005 -23.997 1.00 91.88 102 PHE A C 1
ATOM 813 O O . PHE A 1 102 ? 9.177 -5.814 -24.091 1.00 91.88 102 PHE A O 1
ATOM 820 N N . ASN A 1 103 ? 8.035 -7.459 -23.060 1.00 93.38 103 ASN A N 1
ATOM 821 C CA . ASN A 1 103 ? 7.361 -6.605 -22.079 1.00 93.38 103 ASN A CA 1
ATOM 822 C C . ASN A 1 103 ? 7.441 -7.128 -20.636 1.00 93.38 103 ASN A C 1
ATOM 824 O O . ASN A 1 103 ? 7.191 -6.376 -19.696 1.00 93.38 103 ASN A O 1
ATOM 828 N N . SER A 1 104 ? 7.757 -8.406 -20.437 1.00 93.50 104 SER A N 1
ATOM 829 C CA . SER A 1 104 ? 7.759 -9.034 -19.123 1.00 93.50 104 SER A CA 1
ATOM 830 C C . SER A 1 104 ? 8.634 -10.278 -19.099 1.00 93.50 104 SER A C 1
ATOM 832 O O . SER A 1 104 ? 8.881 -10.916 -20.123 1.00 93.50 104 SER A O 1
ATOM 834 N N . TRP A 1 105 ? 9.120 -10.618 -17.909 1.00 92.00 105 TRP A N 1
ATOM 835 C CA . TRP A 1 105 ? 9.948 -11.792 -17.692 1.00 92.00 105 TRP A CA 1
ATOM 836 C C . TRP A 1 105 ? 9.798 -12.291 -16.261 1.00 92.00 105 TRP A C 1
ATOM 838 O O . TRP A 1 105 ? 9.965 -11.532 -15.306 1.00 92.00 105 TRP A O 1
ATOM 8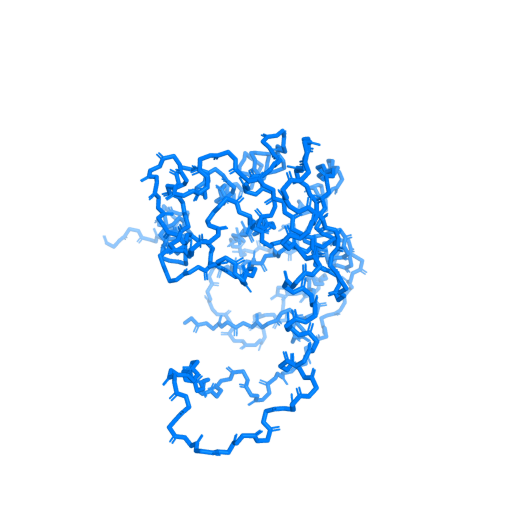48 N N . ASN A 1 106 ? 9.489 -13.576 -16.110 1.00 89.06 106 ASN A N 1
ATOM 849 C CA . ASN A 1 106 ? 9.444 -14.213 -14.802 1.00 89.06 106 ASN A CA 1
ATOM 850 C C . ASN A 1 106 ? 10.851 -14.655 -14.411 1.00 89.06 106 ASN A C 1
ATOM 852 O O . ASN A 1 106 ? 11.484 -15.455 -15.101 1.00 89.06 106 ASN A O 1
ATOM 856 N N . VAL A 1 107 ? 11.317 -14.122 -13.290 1.00 82.44 107 VAL A N 1
ATOM 857 C CA . VAL A 1 107 ? 12.619 -14.417 -12.706 1.00 82.44 107 VAL A CA 1
ATOM 858 C C . VAL A 1 107 ? 12.413 -15.446 -11.587 1.00 82.44 107 VAL A C 1
ATOM 860 O O . VAL A 1 107 ? 11.408 -15.385 -10.866 1.00 82.44 107 VAL A O 1
ATOM 863 N N . PRO A 1 108 ? 13.332 -16.410 -11.401 1.00 79.88 108 PRO A N 1
ATOM 864 C CA . PRO A 1 108 ? 13.303 -17.287 -10.236 1.00 79.88 108 PRO A CA 1
ATOM 865 C C . PRO A 1 108 ? 13.201 -16.506 -8.916 1.00 79.88 108 PRO A C 1
ATOM 867 O O . PRO A 1 108 ? 13.695 -15.386 -8.802 1.00 79.88 108 PRO A O 1
ATOM 870 N N . GLY A 1 109 ? 12.572 -17.108 -7.902 1.00 79.81 109 GLY A N 1
ATOM 871 C CA . GLY A 1 109 ? 12.410 -16.478 -6.584 1.00 79.81 109 GLY A CA 1
ATOM 872 C C . GLY A 1 109 ? 11.139 -15.640 -6.417 1.00 79.81 109 GLY A C 1
ATOM 873 O O . GLY A 1 109 ? 11.068 -14.823 -5.507 1.00 79.81 109 GLY A O 1
ATOM 874 N N . GLY A 1 110 ? 10.128 -15.842 -7.271 1.00 87.44 110 GLY A N 1
ATOM 875 C CA . GLY A 1 110 ? 8.830 -15.172 -7.131 1.00 87.44 110 GLY A CA 1
ATOM 876 C C . GLY A 1 110 ? 8.855 -13.704 -7.554 1.00 87.44 110 GLY A C 1
ATOM 877 O O . GLY A 1 110 ? 8.054 -12.910 -7.063 1.00 87.44 110 GLY A O 1
ATOM 878 N N . VAL A 1 111 ? 9.762 -13.343 -8.462 1.00 89.62 111 VAL A N 1
ATOM 879 C CA . VAL A 1 111 ? 9.919 -11.987 -8.989 1.00 89.62 111 VAL A CA 1
ATOM 880 C C . VAL A 1 111 ? 9.484 -11.960 -10.449 1.00 89.62 111 VAL A C 1
ATOM 882 O O . VAL A 1 111 ? 9.798 -12.853 -11.234 1.00 89.62 111 VAL A O 1
ATOM 885 N N . ARG A 1 112 ? 8.771 -10.909 -10.829 1.00 92.75 112 ARG A N 1
ATOM 886 C CA . ARG A 1 112 ? 8.395 -10.617 -12.207 1.00 92.75 112 ARG A CA 1
ATOM 887 C C . ARG A 1 112 ? 8.984 -9.274 -12.592 1.00 92.75 112 ARG A C 1
ATOM 889 O O . ARG A 1 112 ? 8.740 -8.274 -11.926 1.00 92.75 112 ARG A O 1
ATOM 896 N N . MET A 1 113 ? 9.735 -9.249 -13.679 1.00 93.25 113 MET A N 1
ATOM 897 C CA . MET A 1 113 ? 10.124 -8.016 -14.342 1.00 93.25 113 MET A CA 1
ATOM 898 C C . MET A 1 113 ? 9.007 -7.617 -15.312 1.00 93.25 113 MET A C 1
ATOM 900 O O . MET A 1 113 ? 8.468 -8.479 -16.015 1.00 93.25 113 MET A O 1
ATOM 904 N N . ALA A 1 114 ? 8.650 -6.337 -15.352 1.00 94.38 114 ALA A N 1
ATOM 905 C CA . ALA A 1 114 ? 7.815 -5.780 -16.409 1.00 94.38 114 ALA A CA 1
ATOM 906 C C . ALA A 1 114 ? 8.348 -4.429 -16.885 1.00 94.38 114 ALA A C 1
ATOM 908 O O . ALA A 1 114 ? 8.882 -3.647 -16.094 1.00 94.38 114 ALA A O 1
ATOM 909 N N . ARG A 1 115 ? 8.175 -4.172 -18.183 1.00 94.75 115 ARG A N 1
ATOM 910 C CA . ARG A 1 115 ? 8.555 -2.916 -18.813 1.00 94.75 115 ARG A CA 1
ATOM 911 C C . ARG A 1 115 ? 7.502 -1.846 -18.542 1.00 94.75 115 ARG A C 1
ATOM 913 O O . ARG A 1 115 ? 6.320 -2.068 -18.793 1.00 94.75 115 ARG A O 1
ATOM 920 N N . ILE A 1 116 ? 7.944 -0.697 -18.046 1.00 93.56 116 ILE A N 1
ATOM 921 C CA . ILE A 1 116 ? 7.128 0.483 -17.772 1.00 93.56 116 ILE A CA 1
ATOM 922 C C . ILE A 1 116 ? 7.393 1.525 -18.852 1.00 93.56 116 ILE A C 1
ATOM 924 O O . ILE A 1 116 ? 8.540 1.909 -19.104 1.00 93.56 116 ILE A O 1
ATOM 928 N N . GLU A 1 117 ? 6.318 1.990 -19.484 1.00 91.31 117 GLU A N 1
ATOM 929 C CA . GLU A 1 117 ? 6.382 3.104 -20.422 1.00 91.31 117 GLU A CA 1
ATOM 930 C C . GLU A 1 117 ? 6.937 4.345 -19.712 1.00 91.31 117 GLU A C 1
ATOM 932 O O . GLU A 1 117 ? 6.516 4.679 -18.607 1.00 91.31 117 GLU A O 1
ATOM 937 N N . ASN A 1 118 ? 7.926 5.003 -20.321 1.00 92.00 118 ASN A N 1
ATOM 938 C CA . ASN A 1 118 ? 8.626 6.147 -19.729 1.00 92.00 118 ASN A CA 1
ATOM 939 C C . ASN A 1 118 ? 9.243 5.869 -18.341 1.00 92.00 118 ASN A C 1
ATOM 941 O O . ASN A 1 118 ? 9.477 6.797 -17.572 1.00 92.00 118 ASN A O 1
ATOM 945 N N . GLY A 1 119 ? 9.582 4.610 -18.020 1.00 94.38 119 GLY A N 1
ATOM 946 C CA . GLY A 1 119 ? 10.154 4.246 -16.713 1.00 94.38 119 GLY A CA 1
ATOM 947 C C . GLY A 1 119 ? 11.419 5.033 -16.331 1.00 94.38 119 GLY A C 1
ATOM 948 O O . GLY A 1 119 ? 11.656 5.296 -15.157 1.00 94.38 119 GLY A O 1
ATOM 949 N N . CYS A 1 120 ? 12.184 5.520 -17.310 1.00 95.94 120 CYS A N 1
ATOM 950 C CA . CYS A 1 120 ? 13.353 6.382 -17.092 1.00 95.94 120 CYS A CA 1
ATOM 951 C C . CYS A 1 120 ? 13.061 7.783 -16.562 1.00 95.94 120 CYS A C 1
ATOM 953 O O . CYS A 1 120 ? 13.983 8.468 -16.135 1.00 95.94 120 CYS A O 1
ATOM 955 N N . GLU A 1 121 ? 11.797 8.191 -16.520 1.00 96.00 121 GLU A N 1
ATOM 956 C CA . GLU A 1 121 ? 11.379 9.383 -15.786 1.00 96.00 121 GLU A CA 1
ATOM 957 C C . GLU A 1 121 ? 11.084 9.092 -14.306 1.00 96.00 121 GLU A C 1
ATOM 959 O O . GLU A 1 121 ? 11.012 10.012 -13.497 1.00 96.00 121 GLU A O 1
ATOM 964 N N . LEU A 1 122 ? 10.897 7.817 -13.951 1.00 95.50 122 LEU A N 1
ATOM 965 C CA . LEU A 1 122 ? 10.408 7.374 -12.643 1.00 95.50 122 LEU A CA 1
ATOM 966 C C . LEU A 1 122 ? 11.466 6.621 -11.833 1.00 95.50 122 LEU A C 1
ATOM 968 O O . LEU A 1 122 ? 11.341 6.530 -10.614 1.00 95.50 122 LEU A O 1
ATOM 972 N N . PHE A 1 123 ? 12.498 6.085 -12.482 1.00 96.06 123 PHE A N 1
ATOM 973 C CA . PHE A 1 123 ? 13.511 5.245 -11.854 1.00 96.06 123 PHE A CA 1
ATOM 974 C C . PHE A 1 123 ? 14.923 5.712 -12.199 1.00 96.06 123 PHE A C 1
ATOM 976 O O . PHE A 1 123 ? 15.235 5.960 -13.361 1.00 96.06 123 PHE A O 1
ATOM 983 N N . SER A 1 124 ? 15.805 5.776 -11.198 1.00 93.19 124 SER A N 1
ATOM 984 C CA . SER A 1 124 ? 17.167 6.312 -11.369 1.00 93.19 124 SER A CA 1
ATOM 985 C C . SER A 1 124 ? 18.215 5.295 -11.847 1.00 93.19 124 SER A C 1
ATOM 987 O O . SER A 1 124 ? 19.356 5.664 -12.130 1.00 93.19 124 SER A O 1
ATOM 989 N N . HIS A 1 125 ? 17.874 4.004 -11.942 1.00 91.38 125 HIS A N 1
ATOM 990 C CA . HIS A 1 125 ? 18.832 2.961 -12.333 1.00 91.38 125 HIS A CA 1
ATOM 991 C C . HIS A 1 125 ? 19.018 2.853 -13.852 1.00 91.38 125 HIS A C 1
ATOM 993 O O . HIS A 1 125 ? 18.132 3.163 -14.638 1.00 91.38 125 HIS A O 1
ATOM 999 N N . ALA A 1 126 ? 20.154 2.291 -14.277 1.00 89.81 126 ALA A N 1
ATOM 1000 C CA . ALA A 1 126 ? 20.539 2.187 -15.691 1.00 89.81 126 ALA A CA 1
ATOM 1001 C C . ALA A 1 126 ? 19.566 1.395 -16.591 1.00 89.81 126 ALA A C 1
ATOM 1003 O O . ALA A 1 126 ? 19.615 1.524 -17.809 1.00 89.81 126 ALA A O 1
ATOM 1004 N N . ARG A 1 127 ? 18.691 0.566 -16.009 1.00 90.69 127 ARG A N 1
ATOM 1005 C CA . ARG A 1 127 ? 17.659 -0.209 -16.726 1.00 90.69 127 ARG A CA 1
ATOM 1006 C C . ARG A 1 127 ? 16.261 0.277 -16.371 1.00 90.69 127 ARG A C 1
ATOM 1008 O O . ARG A 1 127 ? 15.365 -0.522 -16.153 1.00 90.69 127 ARG A O 1
ATOM 1015 N N . CYS A 1 128 ? 16.106 1.587 -16.244 1.00 93.94 128 CYS A N 1
ATOM 1016 C CA . CYS A 1 128 ? 14.946 2.257 -15.667 1.00 93.94 128 CYS A CA 1
ATOM 1017 C C . CYS A 1 128 ? 13.583 1.927 -16.288 1.00 93.94 128 CYS A C 1
ATOM 1019 O O . CYS A 1 128 ? 12.553 2.188 -15.676 1.00 93.94 128 CYS A O 1
ATOM 1021 N N . GLN A 1 129 ? 13.548 1.342 -17.483 1.00 94.56 129 GLN A N 1
ATOM 1022 C CA . GLN A 1 129 ? 12.306 0.856 -18.082 1.00 94.56 129 GLN A CA 1
ATOM 1023 C C . GLN A 1 129 ? 11.857 -0.488 -17.507 1.00 94.56 129 GLN A C 1
ATOM 1025 O O . GLN A 1 129 ? 10.685 -0.818 -17.607 1.00 94.56 129 GLN A O 1
ATOM 1030 N N . ASP A 1 130 ? 12.754 -1.267 -16.911 1.00 94.25 130 ASP A N 1
ATOM 1031 C CA . ASP A 1 130 ? 12.543 -2.671 -16.583 1.00 94.25 130 ASP A CA 1
ATOM 1032 C C . ASP A 1 130 ? 12.511 -2.861 -15.062 1.00 94.25 130 ASP A C 1
ATOM 1034 O O . ASP A 1 130 ? 13.537 -2.886 -14.376 1.00 94.25 130 ASP A O 1
ATOM 1038 N N . VAL A 1 131 ? 11.298 -2.973 -14.522 1.00 93.88 131 VAL A N 1
ATOM 1039 C CA . VAL A 1 131 ? 11.029 -2.847 -13.085 1.00 93.88 131 VAL A CA 1
ATOM 1040 C C . VAL A 1 131 ? 10.651 -4.192 -12.487 1.00 93.88 131 VAL A C 1
ATOM 1042 O O . VAL A 1 131 ? 9.931 -4.978 -13.102 1.00 93.88 131 VAL A O 1
ATOM 1045 N N . LEU A 1 132 ? 11.118 -4.455 -11.265 1.00 94.00 132 LEU A N 1
ATOM 1046 C CA . LEU A 1 132 ? 10.812 -5.679 -10.530 1.00 94.00 132 LEU A CA 1
ATOM 1047 C C . LEU A 1 132 ? 9.562 -5.517 -9.652 1.00 94.00 132 LEU A C 1
ATOM 1049 O O . LEU A 1 132 ? 9.431 -4.553 -8.888 1.00 94.00 132 LEU A O 1
ATOM 1053 N N . PHE A 1 133 ? 8.691 -6.518 -9.741 1.00 94.62 133 PHE A N 1
ATOM 1054 C CA . PHE A 1 133 ? 7.455 -6.724 -8.986 1.00 94.62 133 PHE A CA 1
ATOM 1055 C C . PHE A 1 133 ? 7.457 -8.138 -8.395 1.00 94.62 133 PHE A C 1
ATOM 1057 O O . PHE A 1 133 ? 8.223 -8.992 -8.853 1.00 94.62 133 PHE A O 1
ATOM 1064 N N . TYR A 1 134 ? 6.590 -8.441 -7.426 1.00 92.50 134 TYR A N 1
ATOM 1065 C CA . TYR A 1 134 ? 6.395 -9.851 -7.085 1.00 92.50 134 TYR A CA 1
ATOM 1066 C C . TYR A 1 134 ? 5.536 -10.526 -8.152 1.00 92.50 134 TYR A C 1
ATOM 1068 O O . TYR A 1 134 ? 4.562 -9.967 -8.655 1.00 92.50 134 TYR A O 1
ATOM 1076 N N . ALA A 1 135 ? 5.882 -11.768 -8.476 1.00 91.56 135 ALA A N 1
ATOM 1077 C CA . ALA A 1 135 ? 5.082 -12.602 -9.366 1.00 91.56 135 ALA A CA 1
ATOM 1078 C C . ALA A 1 135 ? 3.708 -12.936 -8.760 1.00 91.56 135 ALA A C 1
ATOM 1080 O O . ALA A 1 135 ? 2.765 -13.194 -9.498 1.00 91.56 135 ALA A O 1
ATOM 1081 N N . SER A 1 136 ? 3.600 -12.908 -7.428 1.00 90.50 136 SER A N 1
ATOM 1082 C CA . SER A 1 136 ? 2.363 -13.143 -6.683 1.00 90.50 136 SER A CA 1
ATOM 1083 C C . SER A 1 136 ? 1.572 -11.871 -6.372 1.00 90.50 136 SER A C 1
ATOM 1085 O O . SER A 1 136 ? 0.624 -11.947 -5.593 1.00 90.50 136 SER A O 1
ATOM 1087 N N . ASP A 1 137 ? 1.978 -10.706 -6.890 1.00 92.69 137 ASP A N 1
ATOM 1088 C CA . ASP A 1 137 ? 1.155 -9.505 -6.751 1.00 92.69 137 ASP A CA 1
ATOM 1089 C C . ASP A 1 137 ? -0.212 -9.739 -7.405 1.00 92.69 137 ASP A C 1
ATOM 1091 O O . ASP A 1 137 ? -0.337 -10.395 -8.448 1.00 92.69 137 ASP A O 1
ATOM 1095 N N . ARG A 1 138 ? -1.256 -9.202 -6.780 1.00 90.12 138 ARG A N 1
ATOM 1096 C CA . ARG A 1 138 ? -2.626 -9.465 -7.199 1.00 90.12 138 ARG A CA 1
ATOM 1097 C C . ARG A 1 138 ? -2.956 -8.723 -8.494 1.00 90.12 138 ARG A C 1
ATOM 1099 O O . ARG A 1 138 ? -2.754 -7.517 -8.587 1.00 90.12 138 ARG A O 1
ATOM 1106 N N . LEU A 1 139 ? -3.564 -9.413 -9.459 1.00 90.44 139 LEU A N 1
ATOM 1107 C CA . LEU A 1 139 ? -4.028 -8.790 -10.706 1.00 90.44 139 LEU A CA 1
ATOM 1108 C C . LEU A 1 139 ? -5.444 -8.217 -10.583 1.00 90.44 139 LEU A C 1
ATOM 1110 O O . LEU A 1 139 ? -5.685 -7.080 -10.970 1.00 90.44 139 LEU A O 1
ATOM 1114 N N . ALA A 1 140 ? -6.373 -8.998 -10.030 1.00 93.50 140 ALA A N 1
ATOM 1115 C CA . ALA A 1 140 ? -7.769 -8.598 -9.891 1.00 93.50 140 ALA A CA 1
ATOM 1116 C C . ALA A 1 140 ? -7.968 -7.575 -8.766 1.00 93.50 140 ALA A C 1
ATOM 1118 O O . ALA A 1 140 ? -7.194 -7.522 -7.809 1.00 93.50 140 ALA A O 1
ATOM 1119 N N . ASP A 1 141 ? -9.050 -6.809 -8.836 1.00 95.75 141 ASP A N 1
ATOM 1120 C CA . ASP A 1 141 ? -9.475 -5.978 -7.715 1.00 95.75 141 ASP A CA 1
ATOM 1121 C C . ASP A 1 141 ? -10.072 -6.826 -6.568 1.00 95.75 141 ASP A C 1
ATOM 1123 O O . ASP A 1 141 ? -10.262 -8.048 -6.686 1.00 95.75 141 ASP A O 1
ATOM 1127 N N . PHE A 1 142 ? -10.343 -6.201 -5.424 1.00 95.94 142 PHE A N 1
ATOM 1128 C CA . PHE A 1 142 ? -11.045 -6.855 -4.321 1.00 95.94 142 PHE A CA 1
ATOM 1129 C C . PHE A 1 142 ? -12.556 -6.853 -4.530 1.00 95.94 142 PHE A C 1
ATOM 1131 O O . PHE A 1 142 ? -13.147 -5.920 -5.070 1.00 95.94 142 PHE A O 1
ATOM 1138 N N . SER A 1 143 ? -13.203 -7.911 -4.045 1.00 93.69 143 SER A N 1
ATOM 1139 C CA . SER A 1 143 ? -14.662 -7.985 -4.040 1.00 93.69 143 SER A CA 1
ATOM 1140 C C . SER A 1 143 ? -15.277 -7.000 -3.037 1.00 93.69 143 SER A C 1
ATOM 1142 O O . SER A 1 143 ? -14.651 -6.623 -2.043 1.00 93.69 143 SER A O 1
ATOM 1144 N N . LYS A 1 144 ? -16.558 -6.664 -3.233 1.00 93.69 144 LYS A N 1
ATOM 1145 C CA . LYS A 1 144 ? -17.336 -5.858 -2.274 1.00 93.69 144 LYS A CA 1
ATOM 1146 C C . LYS A 1 144 ? -17.364 -6.470 -0.867 1.00 93.69 144 LYS A C 1
ATOM 1148 O O . LYS A 1 144 ? -17.291 -5.731 0.111 1.00 93.69 144 LYS A O 1
ATOM 1153 N N . ALA A 1 145 ? -17.352 -7.803 -0.771 1.00 95.62 145 ALA A N 1
ATOM 1154 C CA . ALA A 1 145 ? -17.339 -8.519 0.503 1.00 95.62 145 ALA A CA 1
ATOM 1155 C C . ALA A 1 145 ? -16.115 -8.173 1.372 1.00 95.62 145 ALA A C 1
ATOM 1157 O O . ALA A 1 145 ? -16.204 -8.185 2.597 1.00 95.62 145 ALA A O 1
ATOM 1158 N N . THR A 1 146 ? -14.980 -7.806 0.766 1.00 96.88 146 THR A N 1
ATOM 1159 C CA . THR A 1 146 ? -13.802 -7.341 1.512 1.00 96.88 146 THR A CA 1
ATOM 1160 C C . THR A 1 146 ? -14.108 -6.063 2.293 1.00 96.88 146 THR A C 1
ATOM 1162 O O . THR A 1 146 ? -13.782 -5.972 3.475 1.00 96.88 146 THR A O 1
ATOM 1165 N N . LEU A 1 147 ? -14.769 -5.090 1.664 1.00 97.50 147 LEU A N 1
ATOM 1166 C CA . LEU A 1 147 ? -15.161 -3.841 2.319 1.00 97.50 147 LEU A CA 1
ATOM 1167 C C . LEU A 1 147 ? -16.274 -4.085 3.351 1.00 97.50 147 LEU A C 1
ATOM 1169 O O . LEU A 1 147 ? -16.272 -3.472 4.414 1.00 97.50 147 LEU A O 1
ATOM 1173 N N . ASP A 1 148 ? -17.188 -5.021 3.100 1.00 97.69 148 ASP A N 1
ATOM 1174 C CA . ASP A 1 148 ? -18.228 -5.390 4.074 1.00 97.69 148 ASP A CA 1
ATOM 1175 C C . ASP A 1 148 ? -17.635 -6.035 5.336 1.00 97.69 148 ASP A C 1
ATOM 1177 O O . ASP A 1 148 ? -18.070 -5.763 6.459 1.00 97.69 148 ASP A O 1
ATOM 1181 N N . ASN A 1 149 ? -16.559 -6.804 5.179 1.00 97.75 149 ASN A N 1
ATOM 1182 C CA . ASN A 1 149 ? -15.786 -7.301 6.310 1.00 97.75 149 ASN A CA 1
ATOM 1183 C C . ASN A 1 149 ? -15.083 -6.165 7.069 1.00 97.75 149 ASN A C 1
ATOM 1185 O O . ASN A 1 149 ? -15.111 -6.160 8.296 1.00 97.75 149 ASN A O 1
ATOM 1189 N N . VAL A 1 150 ? -14.513 -5.167 6.383 1.00 97.81 150 VAL A N 1
ATOM 1190 C CA . VAL A 1 150 ? -13.945 -3.972 7.045 1.00 97.81 150 VAL A CA 1
ATOM 1191 C C . VAL A 1 150 ? -15.019 -3.224 7.841 1.00 97.81 150 VAL A C 1
ATOM 1193 O O . VAL A 1 150 ? -14.785 -2.854 8.991 1.00 97.81 150 VAL A O 1
ATOM 1196 N N . GLN A 1 151 ? -16.223 -3.069 7.285 1.00 97.25 151 GLN A N 1
ATOM 1197 C CA . GLN A 1 151 ? -17.359 -2.485 8.002 1.00 97.25 151 GLN A CA 1
ATOM 1198 C C . GLN A 1 151 ? -17.709 -3.290 9.263 1.00 97.25 151 GLN A C 1
ATOM 1200 O O . GLN A 1 151 ? -17.941 -2.701 10.317 1.00 97.25 151 GLN A O 1
ATOM 1205 N N . THR A 1 152 ? -17.701 -4.622 9.173 1.00 96.19 152 THR A N 1
ATOM 1206 C CA . THR A 1 152 ? -17.925 -5.522 10.319 1.00 96.19 152 THR A CA 1
ATOM 1207 C C . THR A 1 152 ? -16.842 -5.363 11.389 1.00 96.19 152 THR A C 1
ATOM 1209 O O . THR A 1 152 ? -17.128 -5.388 12.584 1.00 96.19 152 THR A O 1
ATOM 1212 N N . LEU A 1 153 ? -15.585 -5.165 10.990 1.00 96.94 153 LEU A N 1
ATOM 1213 C CA . LEU A 1 153 ? -14.511 -4.880 11.940 1.00 96.94 153 LEU A CA 1
ATOM 1214 C C . LEU A 1 153 ? -14.705 -3.517 12.605 1.00 96.94 153 LEU A C 1
ATOM 1216 O O . LEU A 1 153 ? -14.559 -3.425 13.819 1.00 96.94 153 LEU A O 1
ATOM 1220 N N . ASN A 1 154 ? -15.112 -2.486 11.860 1.00 96.38 154 ASN A N 1
ATOM 1221 C CA . ASN A 1 154 ? -15.358 -1.154 12.419 1.00 96.38 154 ASN A CA 1
ATOM 1222 C C . ASN A 1 154 ? -16.407 -1.172 13.539 1.00 96.38 154 ASN A C 1
ATOM 1224 O O . ASN A 1 154 ? -16.226 -0.484 14.541 1.00 96.38 154 ASN A O 1
ATOM 1228 N N . THR A 1 155 ? -17.455 -1.999 13.438 1.00 93.06 155 THR A N 1
ATOM 1229 C CA . THR A 1 155 ? -18.464 -2.101 14.508 1.00 93.06 155 THR A CA 1
ATOM 1230 C C . THR A 1 155 ? -17.915 -2.703 15.807 1.00 93.06 155 THR A C 1
ATOM 1232 O O . THR A 1 155 ? -18.508 -2.501 16.862 1.00 93.06 155 THR A O 1
ATOM 1235 N N . ARG A 1 156 ? -16.778 -3.416 15.768 1.00 92.06 156 ARG A N 1
ATOM 1236 C CA . ARG A 1 156 ? -16.114 -3.996 16.956 1.00 92.06 156 ARG A CA 1
ATOM 1237 C C . ARG A 1 156 ? -15.220 -3.007 17.699 1.00 92.06 156 ARG A C 1
ATOM 1239 O O . ARG A 1 156 ? -14.797 -3.275 18.820 1.00 92.06 156 ARG A O 1
ATOM 1246 N N . LEU A 1 157 ? -14.899 -1.875 17.078 1.00 93.69 157 LEU A N 1
ATOM 1247 C CA . LEU A 1 157 ? -13.891 -0.949 17.589 1.00 93.69 157 LEU A CA 1
ATOM 1248 C C . LEU A 1 157 ? -14.435 0.046 18.626 1.00 93.69 157 LEU A C 1
ATOM 1250 O O . LEU A 1 157 ? -13.656 0.814 19.190 1.00 93.69 157 LEU A O 1
ATOM 1254 N N . GLY A 1 158 ? -15.737 -0.001 18.927 1.00 89.31 158 GLY A N 1
ATOM 1255 C CA . GLY A 1 158 ? -16.366 0.834 19.950 1.00 89.31 158 GLY A CA 1
ATOM 1256 C C . GLY A 1 158 ? -16.124 2.323 19.694 1.00 89.31 158 GLY A C 1
ATOM 1257 O O . GLY A 1 158 ? -16.353 2.809 18.592 1.00 89.31 158 GLY A O 1
ATOM 1258 N N . ASP A 1 159 ? -15.613 3.032 20.702 1.00 91.31 159 ASP A N 1
ATOM 1259 C CA . ASP A 1 159 ? -15.337 4.477 20.619 1.00 91.31 159 ASP A CA 1
ATOM 1260 C C . ASP A 1 159 ? -14.011 4.822 19.921 1.00 91.31 159 ASP A C 1
ATOM 1262 O O . ASP A 1 159 ? -13.568 5.977 19.947 1.00 91.31 159 ASP A O 1
ATOM 1266 N N . LEU A 1 160 ? -13.307 3.834 19.363 1.00 93.94 160 LEU A N 1
ATOM 1267 C CA . LEU A 1 160 ? -12.122 4.115 18.563 1.00 93.94 160 LEU A CA 1
ATOM 1268 C C . LEU A 1 160 ? -12.524 4.701 17.211 1.00 93.94 160 LEU A C 1
ATOM 1270 O O . LEU A 1 160 ? -13.511 4.315 16.596 1.00 93.94 160 LEU A O 1
ATOM 1274 N N . THR A 1 161 ? -11.681 5.590 16.705 1.00 93.75 161 THR A N 1
ATOM 1275 C CA . THR A 1 161 ? -11.728 6.089 15.335 1.00 93.75 161 THR A CA 1
ATOM 1276 C C . THR A 1 161 ? -10.676 5.337 14.514 1.00 93.75 161 THR A C 1
ATOM 1278 O O . THR A 1 161 ? -9.492 5.700 14.580 1.00 93.75 161 THR A O 1
ATOM 1281 N N . PRO A 1 162 ? -11.052 4.263 13.793 1.00 95.31 162 PRO A N 1
ATOM 1282 C CA . PRO A 1 162 ? -10.123 3.543 12.931 1.00 95.31 162 PRO A CA 1
ATOM 1283 C C . PRO A 1 162 ? -9.710 4.382 11.731 1.00 95.31 162 PRO A C 1
ATOM 1285 O O . PRO A 1 162 ? -10.533 5.061 11.124 1.00 95.31 162 PRO A O 1
ATOM 1288 N N . ILE A 1 163 ? -8.444 4.264 11.347 1.00 96.06 163 ILE A N 1
ATOM 1289 C CA . ILE A 1 163 ? -7.930 4.781 10.081 1.00 96.06 163 ILE A CA 1
ATOM 1290 C C . ILE A 1 163 ? -7.301 3.613 9.344 1.00 96.06 163 ILE A C 1
ATOM 1292 O O . ILE A 1 163 ? -6.267 3.087 9.759 1.00 96.06 163 ILE A O 1
ATOM 1296 N N . TRP A 1 164 ? -7.943 3.193 8.262 1.00 97.62 164 TRP A N 1
ATOM 1297 C CA . TRP A 1 164 ? -7.456 2.101 7.434 1.00 97.62 164 TRP A CA 1
ATOM 1298 C C . TRP A 1 164 ? -6.515 2.632 6.366 1.00 97.62 164 TRP A C 1
ATOM 1300 O O . TRP A 1 164 ? -6.901 3.445 5.536 1.00 97.62 164 TRP A O 1
ATOM 1310 N N . VAL A 1 165 ? -5.280 2.152 6.373 1.00 98.06 165 VAL A N 1
ATOM 1311 C CA . VAL A 1 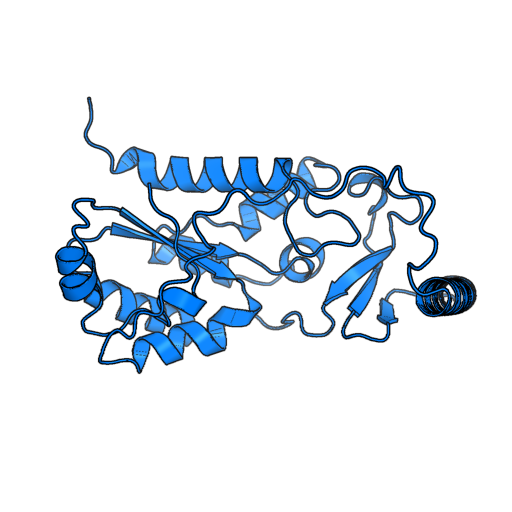165 ? -4.265 2.487 5.378 1.00 98.06 165 VAL A CA 1
ATOM 1312 C C . VAL A 1 165 ? -4.029 1.239 4.542 1.00 98.06 165 VAL A C 1
ATOM 1314 O O . VAL A 1 165 ? -3.226 0.375 4.891 1.00 98.06 165 VAL A O 1
ATOM 1317 N N . PHE A 1 166 ? -4.779 1.114 3.449 1.00 98.00 166 PHE A N 1
ATOM 1318 C CA . PHE A 1 166 ? -4.623 0.002 2.517 1.00 98.00 166 PHE A CA 1
ATOM 1319 C C . PHE A 1 166 ? -3.446 0.282 1.584 1.00 98.00 166 PHE A C 1
ATOM 1321 O O . PHE A 1 166 ? -3.543 1.101 0.671 1.00 98.00 166 PHE A O 1
ATOM 1328 N N . MET A 1 167 ? -2.325 -0.387 1.814 1.00 97.44 167 MET A N 1
ATOM 1329 C CA . MET A 1 167 ? -1.104 -0.213 1.038 1.00 97.44 167 MET A CA 1
ATOM 1330 C C . MET A 1 167 ? -1.181 -1.017 -0.267 1.00 97.44 167 MET A C 1
ATOM 1332 O O . MET A 1 167 ? -1.193 -2.249 -0.196 1.00 97.44 167 MET A O 1
ATOM 1336 N N . PRO A 1 168 ? -1.222 -0.366 -1.448 1.00 97.12 168 PRO A N 1
ATOM 1337 C CA . PRO A 1 168 ? -1.206 -1.072 -2.723 1.00 97.12 168 PRO A CA 1
ATOM 1338 C C . PRO A 1 168 ? 0.132 -1.777 -2.941 1.00 97.12 168 PRO A C 1
ATOM 1340 O O . PRO A 1 168 ? 1.191 -1.276 -2.546 1.00 97.12 168 PRO A O 1
ATOM 1343 N N . ASP A 1 169 ? 0.088 -2.922 -3.618 1.00 96.50 169 ASP A N 1
ATOM 1344 C CA . ASP A 1 169 ? 1.285 -3.540 -4.168 1.00 96.50 169 ASP A CA 1
ATOM 1345 C C . ASP A 1 169 ? 1.934 -2.582 -5.181 1.00 96.50 169 ASP A C 1
ATOM 1347 O O . ASP A 1 169 ? 1.273 -1.779 -5.849 1.00 96.50 169 ASP A O 1
ATOM 1351 N N . LYS A 1 170 ? 3.257 -2.689 -5.343 1.00 95.62 170 LYS A N 1
ATOM 1352 C CA . LYS A 1 170 ? 3.998 -1.876 -6.316 1.00 95.62 170 LYS A CA 1
ATOM 1353 C C . LYS A 1 170 ? 3.398 -2.031 -7.718 1.00 95.62 170 LYS A C 1
ATOM 1355 O O . LYS A 1 170 ? 3.165 -1.042 -8.401 1.00 95.62 170 LYS A O 1
ATOM 1360 N N . SER A 1 171 ? 3.070 -3.249 -8.144 1.00 95.69 171 SER A N 1
ATOM 1361 C CA . SER A 1 171 ? 2.428 -3.460 -9.450 1.00 95.69 171 SER A CA 1
ATOM 1362 C C . SER A 1 171 ? 1.050 -2.803 -9.554 1.00 95.69 171 SER A C 1
ATOM 1364 O O . SER A 1 171 ? 0.716 -2.294 -10.616 1.00 95.69 171 SER A O 1
ATOM 1366 N N . THR A 1 172 ? 0.272 -2.715 -8.475 1.00 96.94 172 THR A N 1
ATOM 1367 C CA . THR A 1 172 ? -1.011 -1.995 -8.479 1.00 96.94 172 THR A CA 1
ATOM 1368 C C . THR A 1 172 ? -0.846 -0.509 -8.787 1.00 96.94 172 THR A C 1
ATOM 1370 O O . THR A 1 172 ? -1.637 0.075 -9.534 1.00 96.94 172 THR A O 1
ATOM 1373 N N . VAL A 1 173 ? 0.214 0.102 -8.255 1.00 96.62 173 VAL A N 1
ATOM 1374 C CA . VAL A 1 173 ? 0.529 1.512 -8.505 1.00 96.62 173 VAL A CA 1
ATOM 1375 C C . VAL A 1 173 ? 0.941 1.740 -9.964 1.00 96.62 173 VAL A C 1
ATOM 1377 O O . VAL A 1 173 ? 0.431 2.669 -10.587 1.00 96.62 173 VAL A O 1
ATOM 1380 N N . PHE A 1 174 ? 1.827 0.896 -10.504 1.00 95.69 174 PHE A N 1
ATOM 1381 C CA . PHE A 1 174 ? 2.456 1.113 -11.817 1.00 95.69 174 PHE A CA 1
ATOM 1382 C C . PHE A 1 174 ? 1.732 0.466 -13.010 1.00 95.69 174 PHE A C 1
ATOM 1384 O O . PHE A 1 174 ? 1.930 0.922 -14.129 1.00 95.69 174 PHE A O 1
ATOM 1391 N N . LEU A 1 175 ? 0.960 -0.608 -12.810 1.00 94.44 175 LEU A N 1
ATOM 1392 C CA . LEU A 1 175 ? 0.443 -1.452 -13.902 1.00 94.44 175 LEU A CA 1
ATOM 1393 C C . LEU A 1 175 ? -1.087 -1.585 -13.940 1.00 94.44 175 LEU A C 1
ATOM 1395 O O . LEU A 1 175 ? -1.633 -1.858 -15.005 1.00 94.44 175 LEU A O 1
ATOM 1399 N N . HIS A 1 176 ? -1.790 -1.429 -12.813 1.00 94.38 176 HIS A N 1
ATOM 1400 C CA . HIS A 1 176 ? -3.215 -1.793 -12.705 1.00 94.38 176 HIS A CA 1
ATOM 1401 C C . HIS A 1 176 ? -4.123 -0.581 -12.475 1.00 94.38 176 HIS A C 1
ATOM 1403 O O . HIS A 1 176 ? -4.701 -0.411 -11.399 1.00 94.38 176 HIS A O 1
ATOM 1409 N N . HIS A 1 177 ? -4.231 0.290 -13.485 1.00 90.88 177 HIS A N 1
ATOM 1410 C CA . HIS A 1 177 ? -5.008 1.541 -13.431 1.00 90.88 177 HIS A CA 1
ATOM 1411 C C . HIS A 1 177 ? -6.510 1.350 -13.182 1.00 90.88 177 HIS A C 1
ATOM 1413 O O . HIS A 1 177 ? -7.163 2.259 -12.672 1.00 90.88 177 HIS A O 1
ATOM 1419 N N . ASP A 1 178 ? -7.026 0.166 -13.487 1.00 94.50 178 ASP A N 1
ATOM 1420 C CA . ASP A 1 178 ? -8.428 -0.222 -13.410 1.00 94.50 178 ASP A CA 1
ATOM 1421 C C . ASP A 1 178 ? -8.940 -0.451 -11.981 1.00 94.50 178 ASP A C 1
ATOM 1423 O O . ASP A 1 178 ? -10.137 -0.287 -11.747 1.00 94.50 178 ASP A O 1
ATOM 1427 N N . LYS A 1 179 ? -8.068 -0.762 -11.011 1.00 96.44 179 LYS A N 1
ATOM 1428 C CA . LYS A 1 179 ? -8.498 -1.057 -9.633 1.00 96.44 179 LYS A CA 1
ATOM 1429 C C . LYS A 1 179 ? -9.162 0.140 -8.943 1.00 96.44 179 LYS A C 1
ATOM 1431 O O . LYS A 1 179 ? -8.647 1.258 -8.980 1.00 96.44 179 LYS A O 1
ATOM 1436 N N . GLN A 1 180 ? -10.275 -0.134 -8.264 1.00 96.81 180 GLN A N 1
ATOM 1437 C CA . GLN A 1 180 ? -11.178 0.821 -7.621 1.00 96.81 180 GLN A CA 1
ATOM 1438 C C . GLN A 1 180 ? -11.306 0.630 -6.105 1.00 96.81 180 GLN A C 1
ATOM 1440 O O . GLN A 1 180 ? -11.830 1.523 -5.444 1.00 96.81 180 GLN A O 1
ATOM 1445 N N . PHE A 1 181 ? -10.822 -0.477 -5.526 1.00 97.88 181 PHE A N 1
ATOM 1446 C CA . PHE A 1 181 ? -10.965 -0.754 -4.087 1.00 97.88 181 PHE A CA 1
ATOM 1447 C C . PHE A 1 181 ? -10.600 0.431 -3.175 1.00 97.88 181 PHE A C 1
ATOM 1449 O O . PHE A 1 181 ? -11.304 0.692 -2.203 1.00 97.88 181 PHE A O 1
ATOM 1456 N N . TRP A 1 182 ? -9.542 1.181 -3.497 1.00 98.06 182 TRP A N 1
ATOM 1457 C CA . TRP A 1 182 ? -9.117 2.344 -2.711 1.00 98.06 182 TRP A CA 1
ATOM 1458 C C . TRP A 1 182 ? -10.092 3.522 -2.785 1.00 98.06 182 TRP A C 1
ATOM 1460 O O . TRP A 1 182 ? -10.299 4.179 -1.769 1.00 98.06 182 TRP A O 1
ATOM 1470 N N . ASN A 1 183 ? -10.729 3.747 -3.937 1.00 97.81 183 ASN A N 1
ATOM 1471 C CA . ASN A 1 183 ? -11.760 4.777 -4.097 1.00 97.81 183 ASN A CA 1
ATOM 1472 C C . ASN A 1 183 ? -12.985 4.431 -3.236 1.00 97.81 183 ASN A C 1
ATOM 1474 O O . ASN A 1 183 ? -13.527 5.271 -2.523 1.00 97.81 183 ASN A O 1
ATOM 1478 N N . GLU A 1 184 ? -13.382 3.159 -3.249 1.00 97.81 184 GLU A N 1
ATOM 1479 C CA . GLU A 1 184 ? -14.495 2.662 -2.439 1.00 97.81 184 GLU A CA 1
ATOM 1480 C C . GLU A 1 184 ? -14.175 2.690 -0.936 1.00 97.81 184 GLU A C 1
ATOM 1482 O O . GLU A 1 184 ? -15.032 3.030 -0.120 1.00 97.81 184 GLU A O 1
ATOM 1487 N N . ALA A 1 185 ? -12.938 2.365 -0.547 1.00 97.94 185 ALA A N 1
ATOM 1488 C CA . ALA A 1 185 ? -12.488 2.442 0.840 1.00 97.94 185 ALA A CA 1
ATOM 1489 C C . ALA A 1 185 ? -12.455 3.889 1.361 1.00 97.94 185 ALA A C 1
ATOM 1491 O O . ALA A 1 185 ? -12.880 4.142 2.491 1.00 97.94 185 ALA A O 1
ATOM 1492 N N . GLU A 1 186 ? -11.989 4.835 0.545 1.00 97.38 186 GLU A N 1
ATOM 1493 C CA . GLU A 1 186 ? -12.037 6.268 0.846 1.00 97.38 186 GLU A CA 1
ATOM 1494 C C . GLU A 1 186 ? -13.481 6.737 1.036 1.00 97.38 186 GLU A C 1
ATOM 1496 O O . GLU A 1 186 ? -13.809 7.327 2.065 1.00 97.38 186 GLU A O 1
ATOM 1501 N N . HIS A 1 187 ? -14.370 6.391 0.102 1.00 97.06 187 HIS A N 1
ATOM 1502 C CA . HIS A 1 187 ? -15.775 6.777 0.172 1.00 97.06 187 HIS A CA 1
ATOM 1503 C C . HIS A 1 187 ? -16.494 6.201 1.403 1.00 97.06 187 HIS A C 1
ATOM 1505 O O . HIS A 1 187 ? -17.223 6.918 2.089 1.00 97.06 187 HIS A O 1
ATOM 1511 N N . ARG A 1 188 ? -16.293 4.911 1.704 1.00 96.56 188 ARG A N 1
ATOM 1512 C CA . ARG A 1 188 ? -17.014 4.215 2.784 1.00 96.56 188 ARG A CA 1
ATOM 1513 C C . ARG A 1 188 ? -16.457 4.491 4.175 1.00 96.56 188 ARG A C 1
ATOM 1515 O O . ARG A 1 188 ? -17.220 4.473 5.139 1.00 96.56 188 ARG A O 1
ATOM 1522 N N . PHE A 1 189 ? -15.143 4.672 4.300 1.00 95.12 189 PHE A N 1
ATOM 1523 C CA . PHE A 1 189 ? -14.459 4.663 5.599 1.00 95.12 189 PHE A CA 1
ATOM 1524 C C . PHE A 1 189 ? -13.599 5.897 5.857 1.00 95.12 189 PHE A C 1
ATOM 1526 O O . PHE A 1 189 ? -12.920 5.934 6.882 1.00 95.12 189 PHE A O 1
ATOM 1533 N N . LEU A 1 190 ? -13.596 6.878 4.946 1.00 94.31 190 LEU A N 1
ATOM 1534 C CA . LEU A 1 190 ? -12.672 8.017 4.979 1.00 94.31 190 LEU A CA 1
ATOM 1535 C C . LEU A 1 190 ? -11.205 7.557 5.063 1.00 94.31 190 LEU A C 1
ATOM 1537 O O . LEU A 1 190 ? -10.364 8.208 5.681 1.00 94.31 190 LEU A O 1
ATOM 1541 N N . ALA A 1 191 ? -10.907 6.392 4.479 1.00 96.50 191 ALA A N 1
ATOM 1542 C CA . ALA A 1 191 ? -9.550 5.879 4.385 1.00 96.50 191 ALA A CA 1
ATOM 1543 C C . ALA A 1 191 ? -8.733 6.763 3.428 1.00 96.50 191 ALA A C 1
ATOM 1545 O O . ALA A 1 191 ? -9.248 7.122 2.368 1.00 96.50 191 ALA A O 1
ATOM 1546 N N . PRO A 1 192 ? -7.462 7.088 3.727 1.00 97.19 192 PRO A N 1
ATOM 1547 C CA . PRO A 1 192 ? -6.609 7.749 2.751 1.00 97.19 192 PRO A CA 1
ATOM 1548 C C . PRO A 1 192 ? -6.490 6.883 1.493 1.00 97.19 192 PRO A C 1
ATOM 1550 O O . PRO A 1 192 ? -6.085 5.718 1.564 1.00 97.19 192 PRO A O 1
ATOM 1553 N N . ASN A 1 193 ? -6.799 7.458 0.332 1.00 97.88 193 ASN A N 1
ATOM 1554 C CA . ASN A 1 193 ? -6.684 6.782 -0.955 1.00 97.88 193 ASN A CA 1
ATOM 1555 C C . ASN A 1 193 ? -5.215 6.668 -1.388 1.00 97.88 193 ASN A C 1
ATOM 1557 O O . ASN A 1 193 ? -4.712 7.417 -2.229 1.00 97.88 193 ASN A O 1
ATOM 1561 N N . VAL A 1 194 ? -4.492 5.732 -0.762 1.00 97.94 194 VAL A N 1
ATOM 1562 C CA . VAL A 1 194 ? -3.049 5.548 -0.968 1.00 97.94 194 VAL A CA 1
ATOM 1563 C C . VAL A 1 194 ? -2.728 5.314 -2.442 1.00 97.94 194 VAL A C 1
ATOM 1565 O O . VAL A 1 194 ? -1.745 5.854 -2.939 1.00 97.94 194 VAL A O 1
ATOM 1568 N N . LEU A 1 195 ? -3.564 4.571 -3.171 1.00 97.88 195 LEU A N 1
ATOM 1569 C CA . LEU A 1 195 ? -3.355 4.340 -4.597 1.00 97.88 195 LEU A CA 1
ATOM 1570 C C . LEU A 1 195 ? -3.377 5.644 -5.402 1.00 97.88 195 LEU A C 1
ATOM 1572 O O . LEU A 1 195 ? -2.463 5.880 -6.195 1.00 97.88 195 LEU A O 1
ATOM 1576 N N . GLN A 1 196 ? -4.368 6.510 -5.179 1.00 97.44 196 GLN A N 1
ATOM 1577 C CA . GLN A 1 196 ? -4.428 7.816 -5.834 1.00 97.44 196 GLN A CA 1
ATOM 1578 C C . GLN A 1 196 ? -3.231 8.694 -5.454 1.00 97.44 196 GLN A C 1
ATOM 1580 O O . GLN A 1 196 ? -2.629 9.309 -6.330 1.00 97.44 196 GLN A O 1
ATOM 1585 N N . ILE A 1 197 ? -2.833 8.704 -4.180 1.00 97.06 197 ILE A N 1
ATOM 1586 C CA . ILE A 1 197 ? -1.666 9.462 -3.700 1.00 97.06 197 ILE A CA 1
ATOM 1587 C C . ILE A 1 197 ? -0.383 9.009 -4.406 1.00 97.06 197 ILE A C 1
ATOM 1589 O O . ILE A 1 197 ? 0.400 9.840 -4.872 1.00 97.06 197 ILE A O 1
ATOM 1593 N N . MET A 1 198 ? -0.164 7.697 -4.523 1.00 97.44 198 MET A N 1
ATOM 1594 C CA . MET A 1 198 ? 1.023 7.169 -5.198 1.00 97.44 198 MET A CA 1
ATOM 1595 C C . MET A 1 198 ? 0.985 7.455 -6.700 1.00 97.44 198 MET A C 1
ATOM 1597 O O . MET A 1 198 ? 2.001 7.843 -7.269 1.00 97.44 198 MET A O 1
ATOM 1601 N N . ARG A 1 199 ? -0.183 7.355 -7.345 1.00 96.75 199 ARG A N 1
ATOM 1602 C CA . ARG A 1 199 ? -0.348 7.721 -8.763 1.00 96.75 199 ARG A CA 1
ATOM 1603 C C . ARG A 1 199 ? -0.106 9.202 -9.016 1.00 96.75 199 ARG A C 1
ATOM 1605 O O . ARG A 1 199 ? 0.546 9.543 -9.996 1.00 96.75 199 ARG A O 1
ATOM 1612 N N . GLN A 1 200 ? -0.561 10.066 -8.116 1.00 96.94 200 GLN A N 1
ATOM 1613 C CA . GLN A 1 200 ? -0.270 11.493 -8.177 1.00 96.94 200 GLN A CA 1
ATOM 1614 C C . GLN A 1 200 ? 1.240 11.748 -8.074 1.00 96.94 200 GLN A C 1
ATOM 1616 O O . GLN A 1 200 ? 1.791 12.521 -8.850 1.00 96.94 200 GLN A O 1
ATOM 1621 N N . ALA A 1 201 ? 1.941 11.030 -7.193 1.00 96.62 201 ALA A N 1
ATOM 1622 C CA . ALA A 1 201 ? 3.396 11.115 -7.104 1.00 96.62 201 ALA A CA 1
ATOM 1623 C C . ALA A 1 201 ? 4.104 10.645 -8.391 1.00 96.62 201 ALA A C 1
ATOM 1625 O O . ALA A 1 201 ? 5.123 11.230 -8.764 1.00 96.62 201 ALA A O 1
ATOM 1626 N N . LEU A 1 202 ? 3.569 9.634 -9.088 1.00 95.94 202 LEU A N 1
ATOM 1627 C CA . LEU A 1 202 ? 4.073 9.224 -10.405 1.00 95.94 202 LEU A CA 1
ATOM 1628 C C . LEU A 1 202 ? 3.816 10.286 -11.479 1.00 95.94 202 LEU A C 1
ATOM 1630 O O . LEU A 1 202 ? 4.714 10.575 -12.264 1.00 95.94 202 LEU A O 1
ATOM 1634 N N . ALA A 1 203 ? 2.632 10.904 -11.491 1.00 96.00 203 ALA A N 1
ATOM 1635 C CA . ALA A 1 203 ? 2.311 12.001 -12.407 1.00 96.00 203 ALA A CA 1
ATOM 1636 C C . ALA A 1 203 ? 3.226 13.223 -12.188 1.00 96.00 203 ALA A C 1
ATOM 1638 O O . ALA A 1 203 ? 3.619 13.891 -13.140 1.00 96.00 203 ALA A O 1
ATOM 1639 N N . GLU A 1 204 ? 3.630 13.465 -10.939 1.00 96.50 204 GLU A N 1
ATOM 1640 C CA . GLU A 1 204 ? 4.636 14.463 -10.546 1.00 96.50 204 GLU A CA 1
ATOM 1641 C C . GLU A 1 204 ? 6.082 14.040 -10.859 1.00 96.50 204 GLU A C 1
ATOM 1643 O O . GLU A 1 204 ? 7.015 14.771 -10.528 1.00 96.50 204 GLU A O 1
ATOM 1648 N N . LYS A 1 205 ? 6.290 12.867 -11.471 1.00 96.00 205 LYS A N 1
ATOM 1649 C CA . LYS A 1 205 ? 7.607 12.286 -11.769 1.00 96.00 205 LYS A CA 1
ATOM 1650 C C . LYS A 1 205 ? 8.493 12.155 -10.526 1.00 96.00 205 LYS A C 1
ATOM 1652 O O . LYS A 1 205 ? 9.693 12.423 -10.557 1.00 96.00 205 LYS A O 1
ATOM 1657 N N . THR A 1 206 ? 7.901 11.741 -9.403 1.00 95.00 206 THR A N 1
ATOM 1658 C CA . THR A 1 206 ? 8.663 11.430 -8.187 1.00 95.00 206 THR A CA 1
ATOM 1659 C C . THR A 1 206 ? 9.573 10.232 -8.457 1.00 95.00 206 THR A C 1
ATOM 1661 O O . THR A 1 206 ? 9.114 9.087 -8.466 1.00 95.00 206 THR A O 1
ATOM 1664 N N . ALA A 1 207 ? 10.863 10.501 -8.654 1.00 93.44 207 ALA A N 1
ATOM 1665 C CA . ALA A 1 207 ? 11.865 9.471 -8.884 1.00 93.44 207 ALA A CA 1
ATOM 1666 C C . ALA A 1 207 ? 11.966 8.508 -7.690 1.00 93.44 207 ALA A C 1
ATOM 1668 O O . ALA A 1 207 ? 11.960 8.925 -6.528 1.00 93.44 207 ALA A O 1
ATOM 1669 N N . ASP A 1 208 ? 12.061 7.215 -7.995 1.00 94.12 208 ASP A N 1
ATOM 1670 C CA . ASP A 1 208 ? 12.200 6.113 -7.046 1.00 94.12 208 ASP A CA 1
ATOM 1671 C C . ASP A 1 208 ? 11.155 6.145 -5.918 1.00 94.12 208 ASP A C 1
ATOM 1673 O O . ASP A 1 208 ? 11.468 5.874 -4.756 1.00 94.12 208 ASP A O 1
ATOM 1677 N N . LEU A 1 209 ? 9.888 6.452 -6.236 1.00 95.69 209 LEU A N 1
ATOM 1678 C CA . LEU A 1 209 ? 8.778 6.357 -5.272 1.00 95.69 209 LEU A CA 1
ATOM 1679 C C . LEU A 1 209 ? 8.773 4.994 -4.556 1.00 95.69 209 LEU A C 1
ATOM 1681 O O . LEU A 1 209 ? 8.614 4.908 -3.338 1.00 95.69 209 LEU A O 1
ATOM 1685 N N . TYR A 1 210 ? 9.034 3.948 -5.336 1.00 94.75 210 TYR A N 1
ATOM 1686 C CA . TYR A 1 210 ? 9.515 2.657 -4.874 1.00 94.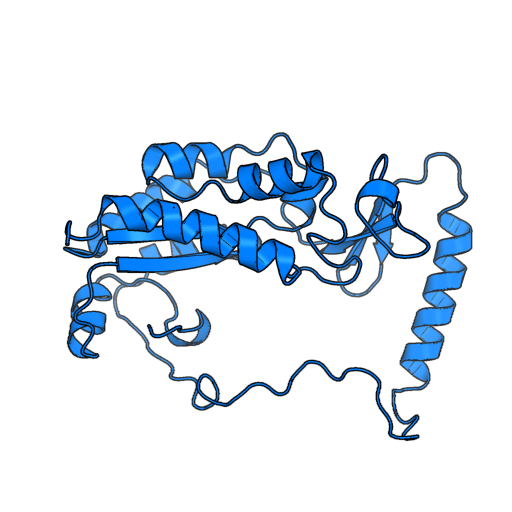75 210 TYR A CA 1
ATOM 1687 C C . TYR A 1 210 ? 10.894 2.446 -5.501 1.00 94.75 210 TYR A C 1
ATOM 1689 O O . TYR A 1 210 ? 11.002 2.565 -6.726 1.00 94.75 210 TYR A O 1
ATOM 1697 N N . PRO A 1 211 ? 11.937 2.082 -4.739 1.00 91.25 211 PRO A N 1
ATOM 1698 C CA . PRO A 1 211 ? 13.204 1.692 -5.339 1.00 91.25 211 PRO A CA 1
ATOM 1699 C C . PRO A 1 211 ? 13.004 0.527 -6.316 1.00 91.25 211 PRO A C 1
ATOM 1701 O O . PRO A 1 211 ? 12.172 -0.361 -6.103 1.00 91.25 211 PRO A O 1
ATOM 1704 N N . ALA A 1 212 ? 13.769 0.503 -7.402 1.00 84.62 212 ALA A N 1
ATOM 1705 C CA . ALA A 1 212 ? 13.568 -0.455 -8.490 1.00 84.62 212 ALA A CA 1
ATOM 1706 C C . ALA A 1 212 ? 13.594 -1.929 -8.052 1.00 84.62 212 ALA A C 1
ATOM 1708 O O . ALA A 1 212 ? 12.779 -2.728 -8.512 1.00 84.62 212 ALA A O 1
ATOM 1709 N N . ASN A 1 213 ? 14.478 -2.264 -7.112 1.00 84.88 213 ASN A N 1
ATOM 1710 C CA . ASN A 1 213 ? 14.683 -3.604 -6.563 1.00 84.88 213 ASN A CA 1
ATOM 1711 C C . ASN A 1 213 ? 14.013 -3.826 -5.195 1.00 84.88 213 ASN A C 1
ATOM 1713 O O . ASN A 1 213 ? 14.336 -4.796 -4.512 1.00 84.88 213 ASN A O 1
ATOM 1717 N N . ASN A 1 214 ? 13.115 -2.934 -4.772 1.00 87.56 214 ASN A N 1
ATOM 1718 C CA . ASN A 1 214 ? 12.417 -3.036 -3.496 1.00 87.56 214 ASN A CA 1
ATOM 1719 C C . ASN A 1 214 ? 10.900 -2.915 -3.703 1.00 87.56 214 ASN A C 1
ATOM 1721 O O . ASN A 1 214 ? 10.425 -2.194 -4.583 1.00 87.56 214 ASN A O 1
ATOM 1725 N N . SER A 1 215 ? 10.139 -3.644 -2.891 1.00 88.19 215 SER A N 1
ATOM 1726 C CA . SER A 1 215 ? 8.679 -3.550 -2.825 1.00 88.19 215 SER A CA 1
ATOM 1727 C C . SER A 1 215 ? 8.193 -2.511 -1.816 1.00 88.19 215 SER A C 1
ATOM 1729 O O . SER A 1 215 ? 7.012 -2.184 -1.808 1.00 88.19 215 SER A O 1
ATOM 1731 N N . HIS A 1 216 ? 9.080 -2.015 -0.953 1.00 92.06 216 HIS A N 1
ATOM 1732 C CA . HIS A 1 216 ? 8.777 -0.960 0.007 1.00 92.06 216 HIS A CA 1
ATOM 1733 C C . HIS A 1 216 ? 8.872 0.417 -0.648 1.00 92.06 216 HIS A C 1
ATOM 1735 O O . HIS A 1 216 ? 9.593 0.605 -1.632 1.00 92.06 216 HIS A O 1
ATOM 1741 N N . LEU A 1 217 ? 8.161 1.383 -0.070 1.00 93.81 217 LEU A N 1
ATOM 1742 C CA . LEU A 1 217 ? 8.291 2.785 -0.442 1.00 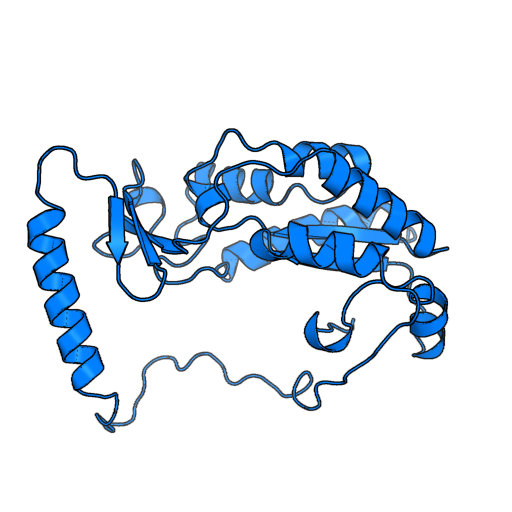93.81 217 LEU A CA 1
ATOM 1743 C C . LEU A 1 217 ? 9.714 3.284 -0.161 1.00 93.81 217 LEU A C 1
ATOM 1745 O O . LEU A 1 217 ? 10.381 2.836 0.775 1.00 93.81 217 LEU A O 1
ATOM 1749 N N . SER A 1 218 ? 10.172 4.253 -0.949 1.00 93.50 218 SER A N 1
ATOM 1750 C CA . SER A 1 218 ? 11.321 5.068 -0.556 1.00 93.50 218 SER A CA 1
ATOM 1751 C C . SER A 1 218 ? 10.949 6.008 0.589 1.00 93.50 218 SER A C 1
ATOM 1753 O O . SER A 1 218 ? 9.776 6.172 0.932 1.00 93.50 218 SER A O 1
ATOM 1755 N N . THR A 1 219 ? 11.941 6.687 1.166 1.00 93.00 219 THR A N 1
ATOM 1756 C CA . THR A 1 219 ? 11.702 7.731 2.173 1.00 93.00 219 THR A CA 1
ATOM 1757 C C . THR A 1 219 ? 10.700 8.774 1.677 1.00 93.00 219 THR A C 1
ATOM 1759 O O . THR A 1 219 ? 9.786 9.138 2.409 1.00 93.00 219 THR A O 1
ATOM 1762 N N . THR A 1 220 ? 10.810 9.207 0.417 1.00 92.69 220 THR A N 1
ATOM 1763 C CA . THR A 1 220 ? 9.864 10.151 -0.193 1.00 92.69 220 THR A CA 1
ATOM 1764 C C . THR A 1 220 ? 8.446 9.583 -0.234 1.00 92.69 220 THR A C 1
ATOM 1766 O O . THR A 1 220 ? 7.494 10.283 0.112 1.00 92.69 220 THR A O 1
ATOM 1769 N N . GLY A 1 221 ? 8.299 8.307 -0.600 1.00 94.19 221 GLY A N 1
ATOM 1770 C CA . GLY A 1 221 ? 7.009 7.621 -0.580 1.00 94.19 221 GLY A CA 1
ATOM 1771 C C . GLY A 1 221 ? 6.405 7.546 0.823 1.00 94.19 221 GLY A C 1
ATOM 1772 O O . GLY A 1 221 ? 5.237 7.887 1.008 1.00 94.19 221 GLY A O 1
ATOM 1773 N N . TYR A 1 222 ? 7.205 7.183 1.831 1.00 94.94 222 TYR A N 1
ATOM 1774 C CA . TYR A 1 222 ? 6.761 7.157 3.228 1.00 94.94 222 TYR A CA 1
ATOM 1775 C C . TYR A 1 222 ? 6.385 8.543 3.762 1.00 94.94 222 TYR A C 1
ATOM 1777 O O . TYR A 1 222 ? 5.419 8.656 4.514 1.00 94.94 222 TYR A O 1
ATOM 1785 N N . LEU A 1 223 ? 7.092 9.605 3.361 1.00 95.31 223 LEU A N 1
ATOM 1786 C CA . LEU A 1 223 ? 6.733 10.977 3.730 1.00 95.31 223 LEU A CA 1
ATOM 1787 C C . LEU A 1 223 ? 5.377 11.379 3.135 1.00 95.31 223 LEU A C 1
ATOM 1789 O O . LEU A 1 223 ? 4.528 11.884 3.866 1.00 95.31 223 LEU A O 1
ATOM 1793 N N . LYS A 1 224 ? 5.135 11.091 1.847 1.00 95.50 224 LYS A N 1
ATOM 1794 C CA . LYS A 1 224 ? 3.833 11.343 1.201 1.00 95.50 224 LYS A CA 1
ATOM 1795 C C . LYS A 1 224 ? 2.703 10.560 1.884 1.00 95.50 224 LYS A C 1
ATOM 1797 O O . LYS A 1 224 ? 1.654 11.135 2.175 1.00 95.50 224 LYS A O 1
ATOM 1802 N N . LEU A 1 225 ? 2.931 9.282 2.206 1.00 95.62 225 LEU A N 1
ATOM 1803 C CA . LEU A 1 225 ? 1.980 8.459 2.961 1.00 95.62 225 LEU A CA 1
ATOM 1804 C C . LEU A 1 225 ? 1.682 9.057 4.343 1.00 95.62 225 LEU A C 1
ATOM 1806 O O . LEU A 1 225 ? 0.520 9.235 4.705 1.00 95.62 225 LEU A O 1
ATOM 1810 N N . GLY A 1 226 ? 2.726 9.400 5.101 1.00 94.69 226 GLY A N 1
ATOM 1811 C CA . GLY A 1 226 ? 2.597 9.991 6.430 1.00 94.69 226 GLY A CA 1
ATOM 1812 C C . GLY A 1 226 ? 1.812 11.303 6.411 1.00 94.69 226 GLY A C 1
ATOM 1813 O O . GLY A 1 226 ? 0.945 11.507 7.261 1.00 94.69 226 GLY A O 1
ATOM 1814 N N . SER A 1 227 ? 2.046 12.160 5.411 1.00 94.88 227 SER A N 1
ATOM 1815 C CA . SER A 1 227 ? 1.270 13.388 5.212 1.00 94.88 227 SER A CA 1
ATOM 1816 C C . SER A 1 227 ? -0.213 13.111 4.957 1.00 94.88 227 SER A C 1
ATOM 1818 O O . SER A 1 227 ? -1.053 13.769 5.566 1.00 94.88 227 SER A O 1
ATOM 1820 N N .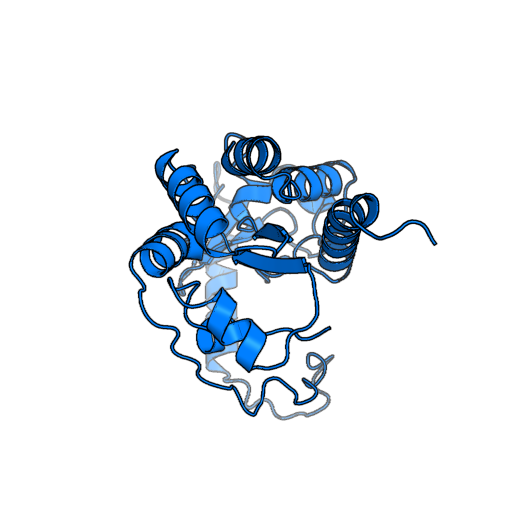 ALA A 1 228 ? -0.551 12.125 4.124 1.00 93.56 228 ALA A N 1
ATOM 1821 C CA . ALA A 1 228 ? -1.944 11.777 3.841 1.00 93.56 228 ALA A CA 1
ATOM 1822 C C . ALA A 1 228 ? -2.678 11.203 5.064 1.00 93.56 228 ALA A C 1
ATOM 1824 O O . ALA A 1 228 ? -3.811 11.586 5.367 1.00 93.56 228 ALA A O 1
ATOM 1825 N N . VAL A 1 229 ? -2.013 10.324 5.821 1.00 94.06 229 VAL A N 1
ATOM 1826 C CA . VAL A 1 229 ? -2.556 9.798 7.081 1.00 94.06 229 VAL A CA 1
ATOM 1827 C C . VAL A 1 229 ? -2.763 10.934 8.083 1.00 94.06 229 VAL A C 1
ATOM 1829 O O . VAL A 1 229 ? -3.820 11.029 8.704 1.00 94.06 229 VAL A O 1
ATOM 1832 N N . TYR A 1 230 ? -1.794 11.844 8.206 1.00 93.38 230 TYR A N 1
ATOM 1833 C CA . TYR A 1 230 ? -1.909 13.005 9.086 1.00 93.38 230 TYR A CA 1
ATOM 1834 C C . TYR A 1 230 ? -3.086 13.916 8.706 1.00 93.38 230 TYR A C 1
ATOM 1836 O O . TYR A 1 230 ? -3.856 14.310 9.582 1.00 93.38 230 TYR A O 1
ATOM 1844 N N . GLN A 1 231 ? -3.276 14.196 7.414 1.00 91.75 231 GLN A N 1
ATOM 1845 C CA . GLN A 1 231 ? -4.412 14.976 6.907 1.00 91.75 231 GLN A CA 1
ATOM 1846 C C . GLN A 1 231 ? -5.762 14.302 7.185 1.00 91.75 231 GLN A C 1
ATOM 1848 O O . GLN A 1 231 ? -6.738 14.997 7.445 1.00 91.75 231 GLN A O 1
ATOM 1853 N N . THR A 1 232 ? -5.813 12.967 7.203 1.00 89.19 232 THR A N 1
ATOM 1854 C CA . THR A 1 232 ? -7.021 12.209 7.580 1.00 89.19 232 THR A CA 1
ATOM 1855 C C . THR A 1 232 ? -7.330 12.348 9.077 1.00 89.19 232 THR A C 1
ATOM 1857 O O . THR A 1 232 ? -8.486 12.444 9.481 1.00 89.19 232 THR A O 1
ATOM 1860 N N . ILE A 1 233 ? -6.295 12.402 9.922 1.00 89.19 233 ILE A N 1
ATOM 1861 C CA . ILE A 1 233 ? -6.437 12.543 11.380 1.00 89.19 233 ILE A CA 1
ATOM 1862 C C . ILE A 1 233 ? -6.826 13.972 11.770 1.00 89.19 233 ILE A C 1
ATOM 1864 O O . ILE A 1 233 ? -7.659 14.171 12.655 1.00 89.19 233 ILE A O 1
ATOM 1868 N N . GLN A 1 234 ? -6.218 14.978 11.140 1.00 86.88 234 GLN A N 1
ATOM 1869 C CA . GLN A 1 234 ? -6.264 16.374 11.581 1.00 86.88 234 GLN A CA 1
ATOM 1870 C C . GLN A 1 234 ? -7.681 16.934 11.847 1.00 86.88 234 GLN A C 1
ATOM 1872 O O . GLN A 1 234 ? -7.847 17.580 12.884 1.00 86.88 234 GLN A O 1
ATOM 1877 N N . PRO A 1 235 ? -8.715 16.679 11.016 1.00 82.56 235 PRO A N 1
ATOM 1878 C CA . PRO A 1 235 ? -10.073 17.188 11.242 1.00 82.56 235 PRO A CA 1
ATOM 1879 C C . PRO A 1 235 ? -10.733 16.664 12.523 1.00 82.56 235 PRO A C 1
ATOM 1881 O O . PRO A 1 235 ? -11.669 17.275 13.031 1.00 82.56 235 PRO A O 1
ATOM 1884 N N . THR A 1 236 ? -10.256 15.530 13.038 1.00 77.44 236 THR A N 1
ATOM 1885 C CA . THR A 1 236 ? -10.820 14.852 14.216 1.00 77.44 236 THR A CA 1
ATOM 1886 C C . THR A 1 236 ? -10.112 15.214 15.521 1.00 77.44 236 THR A C 1
ATOM 1888 O O . THR A 1 236 ? -10.582 14.861 16.606 1.00 77.44 236 THR A O 1
ATOM 1891 N N . LEU A 1 237 ? -8.990 15.936 15.437 1.00 75.75 237 LEU A N 1
ATOM 1892 C CA . LEU A 1 237 ? -8.273 16.407 16.614 1.00 75.75 237 LEU A CA 1
ATOM 1893 C C . LEU A 1 237 ? -9.059 17.540 17.296 1.00 75.75 237 LEU A C 1
ATOM 1895 O O . LEU A 1 237 ? -9.674 18.362 16.612 1.00 75.75 237 LEU A O 1
ATOM 1899 N N . PRO A 1 238 ? -9.026 17.633 18.640 1.00 69.81 238 PRO A N 1
ATOM 1900 C CA . PRO A 1 238 ? -9.618 18.767 19.337 1.00 69.81 238 PRO A CA 1
ATOM 1901 C C . PRO A 1 238 ? -8.999 20.066 18.813 1.00 69.81 238 PRO A C 1
ATOM 1903 O O . PRO A 1 238 ? -7.771 20.169 18.727 1.00 69.81 238 PRO A O 1
ATOM 1906 N N . LYS A 1 239 ? -9.835 21.057 18.481 1.00 63.72 239 LYS A N 1
ATOM 1907 C CA . LYS A 1 239 ? -9.348 22.414 18.210 1.00 63.72 239 LYS A CA 1
ATOM 1908 C C . LYS A 1 239 ? -8.637 22.898 19.476 1.00 63.72 239 LYS A C 1
ATOM 1910 O O . LYS A 1 239 ? -9.237 22.871 20.549 1.00 63.72 239 LYS A O 1
ATOM 1915 N N . ARG A 1 240 ? -7.351 23.219 19.347 1.00 47.62 240 ARG A N 1
ATOM 1916 C CA . ARG A 1 240 ? -6.572 23.839 20.422 1.00 47.62 240 ARG A CA 1
ATOM 1917 C C . ARG A 1 240 ? -6.997 25.283 20.616 1.00 47.62 240 ARG A C 1
ATOM 1919 O O . ARG A 1 240 ? -7.337 25.916 19.591 1.00 47.62 240 ARG A O 1
#

Foldseek 3Di:
DDDDDCVFFVAQALCNQVVCVVVVDPDQEDEAEAEPLCLVPRLVSNLVHHDTDGDDDPCPPPDDDPDPPDDPDPPPPPPVVVVVLVVVQVVVCVVQVPDPPDAKDDDPPQKIWGFADPQVLAEDDPPSRIFIFGNPFDQDEDDPVSVVSVVSSVVSNPSHQYAYRYHHWPCCLGPHPPHCVLVVCCVPRVHQSLSVLSNVCVVVSVHPCPHRPGRDGDPVVVVSSVVSSCVSCVVVDPDD

Secondary structure (DSSP, 8-state):
-----HHHH-S--TTHHHHHHHTT---SEEEEEEEHHHHHHHHHHHHH--S------TTTTSPPPPP--S--S--TTS-HHHHHHHHHHHHHHHHHHTSTT--EEEETTTEEEEE-TTGGGT--STTTTEEEEETTS--SPPPHHHHHHHHHHHHHSTT-EEEEEEE--HHHHHT-TT--HHHHHHHHH----HHHHHHHHHHTT-TTSS-TT-SSPPHHHHHHHHHHHHHHHGGGSPP-

Radius of gyration: 20.75 Å; chains: 1; bounding box: 55×42×60 Å